Protein AF-A0A3M1ZTE5-F1 (afdb_monomer)

Sequence (292 aa):
MAASSLSSRRVGAGVAWLCVPIVVFGGGCAGSLDDSGGEGTSTTMATETSGTPGSTTSMETSATASGATTQTTTMGSSAGSTGSTGGSTAGTAGAVCGNGVIEPGEVCDEGDTDDLGCCNADCTERTPIVFITRHAGTGDIGGPEGADAICNQEAAEAGLPGTFRALLGADGVGPNDDASFFRSENGYCRADYVAFADSWVDLVLNGPSMPLVVKADGTAFLVGDTVFAWTGLDKDMQPTLNDCNAWTSADEALKGETGNPYQAGKSWLDILAATKCSNAGGHFYCFEQSVP

Foldseek 3Di:
DDDDDDDDDDDDDDDDDDDDDDDDDDDDDDDDDDDDDDDDDDDDDDDDDDDDDDDDDDDDDDDDDDDDDDDDDDDDDDDDDDDDDDDDDDDDPDDDALCQDDDVQAPGHNNAQPLQFQAHNVRHFGAWEKAWAPFFFFLQQVFQVSQQVSLQVQLVVLVHDAGKTFQAFFPFDGLVNDPLFAWFCRFYAYLLRGTWARTSVRCLPWNTPAFRQATSNRDGDDDPDPAKAFHCAALNRGHHPQSCNNSRHQDQPGWTQIADSHDGTSNRRHPPDTDRSVPRRHITMMIGNDGD

Secondary structure (DSSP, 8-state):
---PPPP------------PPP---------------------------------------------------------------------SPPP-TTSSS--TT-S---SS--SSSSB-TTSS-BPPEEEE-S--B-SBSSHHHHHHHHHHHHHHHHT--S-EEE---BTTB-TTT-TTS---SS-EEETTS-EEES-HHHHHHT--SS---B-TTSPBPPBTB--EEE--B-TTS-B-S-BHHHHB---TT-EE-EE-TT--GGGGT----PEETT-TTEEEEEEE----

Structure (mmCIF, N/CA/C/O backbone):
data_AF-A0A3M1ZTE5-F1
#
_entry.id   AF-A0A3M1ZTE5-F1
#
loop_
_atom_site.group_PDB
_atom_site.id
_atom_site.type_symbol
_atom_site.label_atom_id
_atom_site.label_alt_id
_atom_site.label_comp_id
_atom_site.label_asym_id
_atom_site.label_entity_id
_atom_site.label_seq_id
_atom_site.pdbx_PDB_ins_code
_atom_site.Cartn_x
_atom_site.Cartn_y
_atom_site.Cartn_z
_atom_site.occupancy
_atom_site.B_iso_or_equiv
_atom_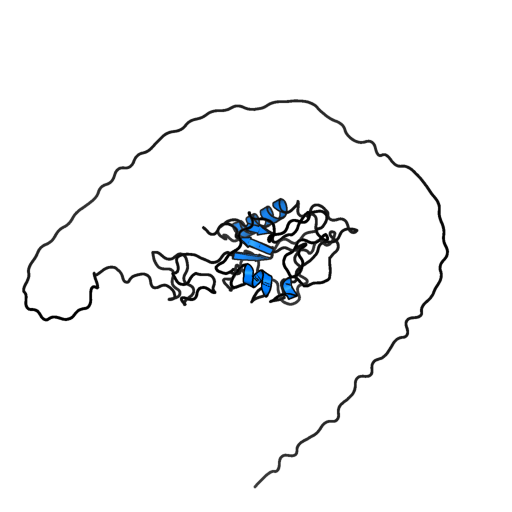site.auth_seq_id
_atom_site.auth_comp_id
_atom_site.auth_asym_id
_atom_site.auth_atom_id
_atom_site.pdbx_PDB_model_num
ATOM 1 N N . MET A 1 1 ? -3.223 -60.948 36.157 1.00 45.62 1 MET A N 1
ATOM 2 C CA . MET A 1 1 ? -2.964 -60.533 34.762 1.00 45.62 1 MET A CA 1
ATOM 3 C C . MET A 1 1 ? -2.269 -59.187 34.811 1.00 45.62 1 MET A C 1
ATOM 5 O O . MET A 1 1 ? -2.858 -58.251 35.326 1.00 45.62 1 MET A O 1
ATOM 9 N N . ALA A 1 2 ? -1.022 -59.110 34.356 1.00 37.84 2 ALA A N 1
ATOM 10 C CA . ALA A 1 2 ? -0.272 -57.866 34.211 1.00 37.84 2 ALA A CA 1
ATOM 11 C C . ALA A 1 2 ? 0.584 -58.021 32.951 1.00 37.84 2 ALA A C 1
ATOM 13 O O . ALA A 1 2 ? 1.297 -59.016 32.830 1.00 37.84 2 ALA A O 1
ATOM 14 N N . ALA A 1 3 ? 0.449 -57.103 31.996 1.00 45.09 3 ALA A N 1
ATOM 15 C CA . ALA A 1 3 ? 1.127 -57.172 30.706 1.00 45.09 3 ALA A CA 1
ATOM 16 C C . ALA A 1 3 ? 2.136 -56.026 30.599 1.00 45.09 3 ALA A C 1
ATOM 18 O O . ALA A 1 3 ? 1.763 -54.855 30.645 1.00 45.09 3 ALA A O 1
ATOM 19 N N . SER A 1 4 ? 3.417 -56.368 30.475 1.00 45.03 4 SER A N 1
ATOM 20 C CA . SER A 1 4 ? 4.492 -55.399 30.265 1.00 45.03 4 SER A CA 1
ATOM 21 C C . SER A 1 4 ? 4.496 -54.914 28.814 1.00 45.03 4 SER A C 1
ATOM 23 O O . SER A 1 4 ? 4.562 -55.725 27.892 1.00 45.03 4 SER A O 1
ATOM 25 N N . SER A 1 5 ? 4.467 -53.596 28.613 1.00 51.78 5 SER A N 1
ATOM 26 C CA . SER A 1 5 ? 4.641 -52.979 27.293 1.00 51.78 5 SER A CA 1
ATOM 27 C C . SER A 1 5 ? 6.130 -52.799 26.980 1.00 51.78 5 SER A C 1
ATOM 29 O O . SER A 1 5 ? 6.883 -52.281 27.805 1.00 51.78 5 SER A O 1
ATOM 31 N N . LEU A 1 6 ? 6.561 -53.240 25.796 1.00 51.12 6 LEU A N 1
ATOM 32 C CA . LEU A 1 6 ? 7.950 -53.173 25.334 1.00 51.12 6 LEU A CA 1
ATOM 33 C C . LEU A 1 6 ? 8.177 -5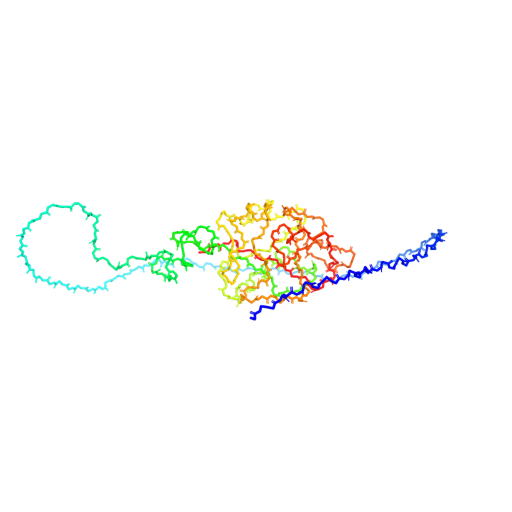1.945 24.443 1.00 51.12 6 LEU A C 1
ATOM 35 O O . LEU A 1 6 ? 7.513 -51.762 23.425 1.00 51.12 6 LEU A O 1
ATOM 39 N N . SER A 1 7 ? 9.165 -51.128 24.810 1.00 43.03 7 SER A N 1
ATOM 40 C CA . SER A 1 7 ? 9.621 -49.983 24.015 1.00 43.03 7 SER A CA 1
ATOM 41 C C . SER A 1 7 ? 10.380 -50.449 22.766 1.00 43.03 7 SER A C 1
ATOM 43 O O . SER A 1 7 ? 11.331 -51.225 22.870 1.00 43.03 7 SER A O 1
ATOM 45 N N . SER A 1 8 ? 9.995 -49.952 21.587 1.00 49.19 8 SER A N 1
ATOM 46 C CA . SER A 1 8 ? 10.688 -50.230 20.324 1.00 49.19 8 SER A CA 1
ATOM 47 C C . SER A 1 8 ? 11.500 -49.014 19.874 1.00 49.19 8 SER A C 1
ATOM 49 O O . SER A 1 8 ? 10.947 -48.021 19.405 1.00 49.19 8 SER A O 1
ATOM 51 N N . ARG A 1 9 ? 12.830 -49.092 19.998 1.00 43.56 9 ARG A N 1
ATOM 52 C CA . ARG A 1 9 ? 13.747 -48.150 19.338 1.00 43.56 9 ARG A CA 1
ATOM 53 C C . ARG A 1 9 ? 13.879 -48.536 17.863 1.00 43.56 9 ARG A C 1
ATOM 55 O O . ARG A 1 9 ? 14.209 -49.683 17.570 1.00 43.56 9 ARG A O 1
ATOM 62 N N . ARG A 1 10 ? 13.703 -47.582 16.944 1.00 50.06 10 ARG A N 1
ATOM 63 C CA . ARG A 1 10 ? 14.138 -47.723 15.543 1.00 50.06 10 ARG A CA 1
ATOM 64 C C . ARG A 1 10 ? 15.378 -46.873 15.283 1.00 50.06 10 ARG A C 1
ATOM 66 O O . ARG A 1 10 ? 15.524 -45.784 15.828 1.00 50.06 10 ARG A O 1
ATOM 73 N N . VAL A 1 11 ? 16.283 -47.435 14.489 1.00 50.31 11 VAL A N 1
ATOM 74 C CA . VAL A 1 11 ? 17.592 -46.870 14.139 1.00 50.31 11 VAL A CA 1
ATOM 75 C C . VAL A 1 11 ? 17.422 -45.842 13.018 1.00 50.31 11 VAL A C 1
ATOM 77 O O . VAL A 1 11 ? 16.597 -46.037 12.127 1.00 50.31 11 VAL A O 1
ATOM 80 N N . GLY A 1 12 ? 18.184 -44.748 13.074 1.00 38.38 12 GLY A N 1
ATOM 81 C CA . GLY A 1 12 ? 18.129 -43.684 12.073 1.00 38.38 12 GLY A CA 1
ATOM 82 C C . GLY A 1 12 ? 18.721 -44.098 10.724 1.00 38.38 12 GLY A C 1
ATOM 83 O O . GLY A 1 12 ? 19.730 -44.800 10.670 1.00 38.38 12 GLY A O 1
ATOM 84 N N . ALA A 1 13 ? 18.113 -43.614 9.642 1.00 48.97 13 ALA A N 1
ATOM 85 C CA . ALA A 1 13 ? 18.664 -43.674 8.293 1.00 48.97 13 ALA A CA 1
ATOM 86 C C . ALA A 1 13 ? 19.190 -42.281 7.916 1.00 48.97 13 ALA A C 1
ATOM 88 O O . ALA A 1 13 ? 18.414 -41.335 7.802 1.00 48.97 13 ALA A O 1
ATOM 89 N N . GLY A 1 14 ? 20.508 -42.149 7.757 1.00 38.72 14 GLY A N 1
ATOM 90 C CA . GLY A 1 14 ? 21.121 -40.921 7.251 1.00 38.72 14 GLY A CA 1
ATOM 91 C C . GLY A 1 14 ? 20.954 -40.823 5.736 1.00 38.72 14 GLY A C 1
ATOM 92 O O . GLY A 1 14 ? 21.295 -41.763 5.019 1.00 38.72 14 GLY A O 1
ATOM 93 N N . VAL A 1 15 ? 20.450 -39.689 5.246 1.00 49.97 15 VAL A N 1
ATOM 94 C CA . VAL A 1 15 ? 20.381 -39.397 3.808 1.00 49.97 15 VAL A CA 1
ATOM 95 C C . VAL A 1 15 ? 21.722 -38.807 3.374 1.00 49.97 15 VAL A C 1
ATOM 97 O O . VAL A 1 15 ? 22.118 -37.738 3.835 1.00 49.97 15 VAL A O 1
ATOM 100 N N . ALA A 1 16 ? 22.440 -39.527 2.514 1.00 44.84 16 ALA A N 1
ATOM 101 C CA . ALA A 1 16 ? 23.746 -39.106 2.021 1.00 44.84 16 ALA A CA 1
ATOM 102 C C . ALA A 1 16 ? 23.618 -37.974 0.989 1.00 44.84 16 ALA A C 1
ATOM 104 O O . ALA A 1 16 ? 22.864 -38.084 0.023 1.00 44.84 16 ALA A O 1
ATOM 105 N N . TRP A 1 17 ? 24.402 -36.909 1.170 1.00 41.00 17 TRP A N 1
ATOM 106 C CA . TRP A 1 17 ? 24.578 -35.861 0.167 1.00 41.00 17 TRP A CA 1
ATOM 107 C C . TRP A 1 17 ? 25.391 -36.386 -1.023 1.00 41.00 17 TRP A C 1
ATOM 109 O O . TRP A 1 17 ? 26.539 -36.804 -0.868 1.00 41.00 17 TRP A O 1
ATOM 119 N N . LEU A 1 18 ? 24.810 -36.318 -2.221 1.00 42.75 18 LEU A N 1
ATOM 120 C CA . LEU A 1 18 ? 25.508 -36.541 -3.486 1.00 42.75 18 LEU A CA 1
ATOM 121 C C . LEU A 1 18 ? 26.061 -35.206 -4.001 1.00 42.75 18 LEU A C 1
ATOM 123 O O . LEU A 1 18 ? 25.367 -34.453 -4.680 1.00 42.75 18 LEU A O 1
ATOM 127 N N . CYS A 1 19 ? 27.326 -34.918 -3.690 1.00 39.75 19 CYS A N 1
ATOM 128 C CA . CYS A 1 19 ? 28.052 -33.821 -4.326 1.00 39.75 19 CYS A CA 1
ATOM 129 C C . CYS A 1 19 ? 28.334 -34.167 -5.795 1.00 39.75 19 CYS A C 1
ATOM 131 O O . CYS A 1 19 ? 29.179 -35.015 -6.085 1.00 39.75 19 CYS A O 1
ATOM 133 N N . VAL A 1 20 ? 27.657 -33.486 -6.720 1.00 51.50 20 VAL A N 1
ATOM 134 C CA . VAL A 1 20 ? 27.986 -33.521 -8.152 1.00 51.50 20 VAL A CA 1
ATOM 135 C C . VAL A 1 20 ? 29.101 -32.500 -8.420 1.00 51.50 20 VAL A C 1
ATOM 137 O O . VAL A 1 20 ? 28.906 -31.319 -8.132 1.00 51.50 20 VAL A O 1
ATOM 140 N N . PRO A 1 21 ? 30.267 -32.898 -8.962 1.00 55.38 21 PRO A N 1
ATOM 141 C CA . PRO A 1 21 ? 31.315 -31.948 -9.315 1.00 55.38 21 PRO A CA 1
ATOM 142 C C . PRO A 1 21 ? 30.938 -31.183 -10.591 1.00 55.38 21 PRO A C 1
ATOM 144 O O . PRO A 1 21 ? 30.823 -31.768 -11.668 1.00 55.38 21 PRO A O 1
ATOM 147 N N . ILE A 1 22 ? 30.781 -29.863 -10.479 1.00 50.88 22 ILE A N 1
ATOM 148 C CA . ILE A 1 22 ? 30.638 -28.973 -11.637 1.00 50.88 22 ILE A CA 1
ATOM 149 C C . ILE A 1 22 ? 32.000 -28.850 -12.328 1.00 50.88 22 ILE A C 1
ATOM 151 O O . ILE A 1 22 ? 32.997 -28.474 -11.709 1.00 50.88 22 ILE A O 1
ATOM 155 N N . VAL A 1 23 ? 32.043 -29.168 -13.622 1.00 54.25 23 VAL A N 1
ATOM 156 C CA . VAL A 1 23 ? 33.252 -29.050 -14.446 1.00 54.25 23 VAL A CA 1
ATOM 157 C C . VAL A 1 23 ? 33.448 -27.591 -14.850 1.00 54.25 23 VAL A C 1
ATOM 159 O O . VAL A 1 23 ? 32.655 -27.036 -15.606 1.00 54.25 23 VAL A O 1
ATOM 162 N N . VAL A 1 24 ? 34.529 -26.976 -14.369 1.00 44.78 24 VAL A N 1
ATOM 163 C CA . VAL A 1 24 ? 34.939 -25.627 -14.774 1.00 44.78 24 VAL A CA 1
ATOM 164 C C . VAL A 1 24 ? 35.689 -25.704 -16.104 1.00 44.78 24 VAL A C 1
ATOM 166 O O . VAL A 1 24 ? 36.820 -26.185 -16.150 1.00 44.78 24 VAL A O 1
ATOM 169 N N . PHE A 1 25 ? 35.089 -25.182 -17.175 1.00 48.94 25 PHE A N 1
ATOM 170 C CA . PHE A 1 25 ? 35.811 -24.856 -18.405 1.00 48.94 25 PHE A CA 1
ATOM 171 C C . PHE A 1 25 ? 36.174 -23.371 -18.413 1.00 48.94 25 PHE A C 1
ATOM 173 O O . PHE A 1 25 ? 35.323 -22.508 -18.613 1.00 48.94 25 PHE A O 1
ATOM 180 N N . GLY A 1 26 ? 37.457 -23.079 -18.201 1.00 40.97 26 GLY A N 1
ATOM 181 C CA . GLY A 1 26 ? 38.027 -21.767 -18.490 1.00 40.97 26 GLY A CA 1
ATOM 182 C C . GLY A 1 26 ? 38.373 -21.654 -19.975 1.00 40.97 26 GLY A C 1
ATOM 183 O O . GLY A 1 26 ? 39.011 -22.546 -20.532 1.00 40.97 26 GLY A O 1
ATOM 184 N N . GLY A 1 27 ? 37.981 -20.550 -20.605 1.00 44.19 27 GLY A N 1
ATOM 185 C CA . GLY A 1 27 ? 38.284 -20.265 -22.005 1.00 44.19 27 GLY A CA 1
ATOM 186 C C . GLY A 1 27 ? 37.962 -18.816 -22.333 1.00 44.19 27 GLY A C 1
ATOM 187 O O . GLY A 1 27 ? 36.833 -18.500 -22.685 1.00 44.19 27 GLY A O 1
ATOM 188 N N . GLY A 1 28 ? 38.947 -17.932 -22.179 1.00 39.75 28 GLY A N 1
ATOM 189 C CA . GLY A 1 28 ? 38.832 -16.535 -22.589 1.00 39.75 28 GLY A CA 1
ATOM 190 C C . GLY A 1 28 ? 39.566 -16.277 -23.900 1.00 39.75 28 GLY A C 1
ATOM 191 O O . GLY A 1 28 ? 40.669 -16.784 -24.105 1.00 39.75 28 GLY A O 1
ATOM 192 N N . CYS A 1 29 ? 38.999 -15.423 -24.745 1.00 38.31 29 CYS A N 1
ATOM 193 C CA . CYS A 1 29 ? 39.745 -14.630 -25.717 1.00 38.31 29 CYS A CA 1
ATOM 194 C C . CYS A 1 29 ? 38.986 -13.326 -26.008 1.00 38.31 29 CYS A C 1
ATOM 196 O O . CYS A 1 29 ? 37.759 -13.280 -25.958 1.00 38.31 29 CYS A O 1
ATOM 198 N N . ALA A 1 30 ? 39.737 -12.252 -26.248 1.00 45.94 30 ALA A N 1
ATOM 199 C CA . ALA A 1 30 ? 39.189 -10.941 -26.572 1.00 45.94 30 ALA A CA 1
ATOM 200 C C . ALA A 1 30 ? 38.852 -10.831 -28.068 1.00 45.94 30 ALA A C 1
ATOM 202 O O . ALA A 1 30 ? 39.499 -11.466 -28.902 1.00 45.94 30 ALA A O 1
ATOM 203 N N . GLY A 1 31 ? 37.897 -9.964 -28.402 1.00 38.41 31 GLY A N 1
ATOM 204 C CA . GLY A 1 31 ? 37.544 -9.615 -29.777 1.00 38.41 31 GLY A CA 1
ATOM 205 C C . GLY A 1 31 ? 36.789 -8.291 -29.808 1.00 38.41 31 GLY A C 1
ATOM 206 O O . GLY A 1 31 ? 35.620 -8.241 -29.448 1.00 38.41 31 GLY A O 1
ATOM 207 N N . SER A 1 32 ? 37.482 -7.223 -30.196 1.00 46.38 32 SER A N 1
ATOM 208 C CA . SER A 1 32 ? 36.886 -5.913 -30.484 1.00 46.38 32 SER A CA 1
ATOM 209 C C . SER A 1 32 ? 36.378 -5.888 -31.927 1.00 46.38 32 SER A C 1
ATOM 211 O O . SER A 1 32 ? 36.962 -6.590 -32.755 1.00 46.38 32 SER A O 1
ATOM 213 N N . LEU A 1 33 ? 35.379 -5.051 -32.229 1.00 46.38 33 LEU A N 1
ATOM 214 C CA . LEU A 1 33 ? 35.353 -4.058 -33.325 1.00 46.38 33 LEU A CA 1
ATOM 215 C C . LEU A 1 33 ? 33.918 -3.579 -33.635 1.00 46.38 33 LEU A C 1
ATOM 217 O O . LEU A 1 33 ? 32.935 -4.270 -33.391 1.00 46.38 33 LEU A O 1
ATOM 221 N N . ASP A 1 34 ? 33.890 -2.352 -34.136 1.00 42.38 34 ASP A N 1
ATOM 222 C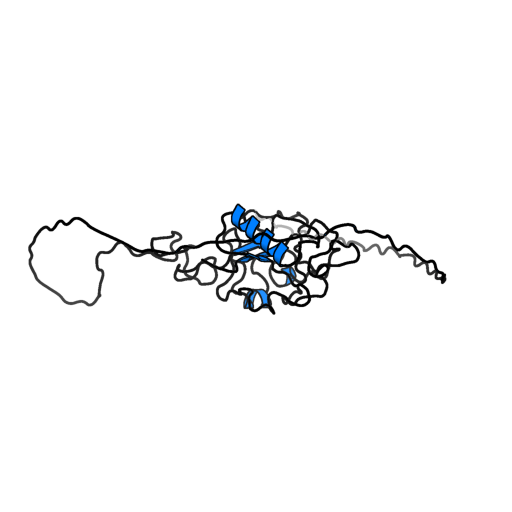 CA . ASP A 1 34 ? 32.815 -1.447 -34.549 1.00 42.38 34 ASP A CA 1
ATOM 223 C C . ASP A 1 34 ? 31.690 -2.058 -35.424 1.00 42.38 34 ASP A C 1
ATOM 225 O O . ASP A 1 34 ? 31.943 -2.977 -36.199 1.00 42.38 34 ASP A O 1
ATOM 229 N N . ASP A 1 35 ? 30.474 -1.481 -35.400 1.00 39.69 35 ASP A N 1
ATOM 230 C CA . ASP A 1 35 ? 30.064 -0.520 -36.451 1.00 39.69 35 ASP A CA 1
ATOM 231 C C . ASP A 1 35 ? 28.723 0.216 -36.178 1.00 39.69 35 ASP A C 1
ATOM 233 O O . ASP A 1 35 ? 27.715 -0.354 -35.771 1.00 39.69 35 ASP A O 1
ATOM 237 N N . SER A 1 36 ? 28.794 1.522 -36.425 1.00 42.94 36 SER A N 1
ATOM 238 C CA . SER A 1 36 ? 27.815 2.566 -36.771 1.00 42.94 36 SER A CA 1
ATOM 239 C C . SER A 1 36 ? 26.308 2.291 -36.978 1.00 42.94 36 SER A C 1
ATOM 241 O O . SER A 1 36 ? 25.895 1.421 -37.733 1.00 42.94 36 SER A O 1
ATOM 243 N N . GLY A 1 37 ? 25.513 3.294 -36.564 1.00 36.69 37 GLY A N 1
ATOM 244 C CA . GLY A 1 37 ? 24.686 4.071 -37.510 1.00 36.69 37 GLY A CA 1
ATOM 245 C C . GLY A 1 37 ? 23.222 3.656 -37.723 1.00 36.69 37 GLY A C 1
ATOM 246 O O . GLY A 1 37 ? 22.932 2.671 -38.394 1.00 36.69 37 GLY A O 1
ATOM 247 N N . GLY A 1 38 ? 22.278 4.493 -37.269 1.00 40.41 38 GLY A N 1
ATOM 248 C CA . GLY A 1 38 ? 20.845 4.258 -37.496 1.00 40.41 38 GLY A CA 1
ATOM 249 C C . GLY A 1 38 ? 19.901 5.347 -36.975 1.00 40.41 38 GLY A C 1
ATOM 250 O O . GLY A 1 38 ? 18.976 5.035 -36.231 1.00 40.41 38 GLY A O 1
ATOM 251 N N . GLU A 1 39 ? 20.102 6.617 -37.344 1.00 41.06 39 GLU A N 1
ATOM 252 C CA . GLU A 1 39 ? 19.123 7.675 -37.039 1.00 41.06 39 GLU A CA 1
ATOM 253 C C . GLU A 1 39 ? 17.836 7.498 -37.866 1.00 41.06 39 GLU A C 1
ATOM 255 O O . GLU A 1 39 ? 17.798 7.763 -39.069 1.00 41.06 39 GLU A O 1
ATOM 260 N N . GLY A 1 40 ? 16.761 7.052 -37.212 1.00 40.69 40 GLY A N 1
ATOM 261 C CA . GLY A 1 40 ? 15.426 6.951 -37.800 1.00 40.69 40 GLY A CA 1
ATOM 262 C C . GLY A 1 40 ? 14.649 8.262 -37.677 1.00 40.69 40 GLY A C 1
ATOM 263 O O . GLY A 1 40 ? 14.123 8.580 -36.614 1.00 40.69 40 GLY A O 1
ATOM 264 N N . THR A 1 41 ? 14.538 9.021 -38.768 1.00 40.53 41 THR A N 1
ATOM 265 C CA . THR A 1 41 ? 13.746 10.261 -38.806 1.00 40.53 41 THR A CA 1
ATOM 266 C C . THR A 1 41 ? 12.247 9.985 -38.644 1.00 40.53 41 THR A C 1
ATOM 268 O O . THR A 1 41 ? 11.644 9.329 -39.490 1.00 40.53 41 THR A O 1
ATOM 271 N N . SER A 1 42 ? 11.614 10.570 -37.624 1.00 42.22 42 SER A N 1
ATOM 272 C CA . SER A 1 42 ? 10.156 10.711 -37.566 1.00 42.22 42 SER A CA 1
ATOM 273 C C . SER A 1 42 ? 9.739 11.888 -36.687 1.00 42.22 42 SER A C 1
ATOM 275 O O . SER A 1 42 ? 10.006 11.892 -35.490 1.00 42.22 42 SER A O 1
ATOM 277 N N . THR A 1 43 ? 9.060 12.877 -37.271 1.00 38.16 43 THR A N 1
ATOM 278 C CA . THR A 1 43 ? 7.720 13.316 -36.826 1.00 38.16 43 THR A CA 1
ATOM 279 C C . THR A 1 43 ? 7.170 14.412 -37.741 1.00 38.16 43 THR A C 1
ATOM 281 O O . THR A 1 43 ? 7.896 15.208 -38.333 1.00 38.16 43 THR A O 1
ATOM 284 N N . THR A 1 44 ? 5.848 14.426 -37.867 1.00 41.56 44 THR A N 1
ATOM 285 C CA . THR A 1 44 ? 5.053 15.398 -38.627 1.00 41.56 44 THR A CA 1
ATOM 286 C C . THR A 1 44 ? 4.083 16.119 -37.696 1.00 41.56 44 THR A C 1
ATOM 288 O O . THR A 1 44 ? 3.631 15.504 -36.736 1.00 41.56 44 THR A O 1
ATOM 291 N N . MET A 1 45 ? 3.622 17.307 -38.116 1.00 46.62 45 MET A N 1
ATOM 292 C CA . MET A 1 45 ? 2.443 18.027 -37.587 1.00 46.62 45 MET A CA 1
ATOM 293 C C . MET A 1 45 ? 2.627 18.708 -36.216 1.00 46.62 45 MET A C 1
ATOM 295 O O . MET A 1 45 ? 3.481 18.314 -35.436 1.00 46.62 45 MET A O 1
ATOM 299 N N . ALA A 1 46 ? 1.844 19.726 -35.843 1.00 42.16 46 ALA A N 1
ATOM 300 C CA . ALA A 1 46 ? 1.162 20.790 -36.603 1.00 42.16 46 ALA A CA 1
ATOM 301 C C . ALA A 1 46 ? 0.749 21.894 -35.602 1.00 42.16 46 ALA A C 1
ATOM 303 O O . ALA A 1 46 ? 0.650 21.638 -34.405 1.00 42.16 46 ALA A O 1
ATOM 304 N N . THR A 1 47 ? 0.510 23.114 -36.085 1.00 34.53 47 THR A N 1
ATOM 305 C CA . THR A 1 47 ? 0.125 24.276 -35.260 1.00 34.53 47 THR A CA 1
ATOM 306 C C . THR A 1 47 ? -1.401 24.379 -35.077 1.00 34.53 47 THR A C 1
ATOM 308 O O . THR A 1 47 ? -2.151 23.828 -35.878 1.00 34.53 47 THR A O 1
ATOM 311 N N . GLU A 1 48 ? -1.809 25.211 -34.107 1.00 37.72 48 GLU A N 1
ATOM 312 C CA . GLU A 1 48 ? -3.135 25.831 -33.874 1.00 37.72 48 GLU A CA 1
ATOM 313 C C . GLU A 1 48 ? -4.101 25.126 -32.891 1.00 37.72 48 GLU A C 1
ATOM 315 O O . GLU A 1 48 ? -4.164 23.903 -32.869 1.00 37.72 48 GLU A O 1
ATOM 320 N N . THR A 1 49 ? -4.997 25.791 -32.131 1.00 35.19 49 THR A N 1
ATOM 321 C CA . THR A 1 49 ? -5.013 27.090 -31.389 1.00 35.19 49 THR A CA 1
ATOM 322 C C . THR A 1 49 ? -6.376 27.206 -30.660 1.00 35.19 49 THR A C 1
ATOM 324 O O . THR A 1 49 ? -7.412 26.987 -31.279 1.00 35.19 49 THR A O 1
ATOM 327 N N . SER A 1 50 ? -6.391 27.682 -29.401 1.00 38.25 50 SER A N 1
ATOM 328 C CA . SER A 1 50 ? -7.525 28.315 -28.661 1.00 38.25 50 SER A CA 1
ATOM 329 C C . SER A 1 50 ? -8.818 27.533 -28.330 1.00 38.25 50 SER A C 1
ATOM 331 O O . SER A 1 50 ? -9.289 26.708 -29.103 1.00 38.25 50 SER A O 1
ATOM 333 N N . GLY A 1 51 ? -9.465 27.885 -27.200 1.00 34.38 51 GLY A N 1
ATOM 334 C CA . GLY A 1 51 ? -10.809 27.377 -26.873 1.00 34.38 51 GLY A CA 1
ATOM 335 C C . GLY A 1 51 ? -11.346 27.571 -25.441 1.00 34.38 51 GLY A C 1
ATOM 336 O O . GLY A 1 51 ? -11.839 26.609 -24.866 1.00 34.38 51 GLY A O 1
ATOM 337 N N . THR A 1 52 ? -11.304 28.773 -24.848 1.00 40.62 52 THR A N 1
ATOM 338 C CA . THR A 1 52 ? -12.066 29.113 -23.610 1.00 40.62 52 THR A CA 1
ATOM 339 C C . THR A 1 52 ? -12.961 30.325 -23.901 1.00 40.62 52 THR A C 1
ATOM 341 O O . THR A 1 52 ? -12.479 31.262 -24.543 1.00 40.62 52 THR A O 1
ATOM 344 N N . PRO A 1 53 ? -14.265 30.305 -23.553 1.00 48.34 53 PRO A N 1
ATOM 345 C CA . PRO A 1 53 ? -14.793 30.824 -22.266 1.00 48.34 53 PRO A CA 1
ATOM 346 C C . PRO A 1 53 ? -15.937 29.924 -21.704 1.00 48.34 53 PRO A C 1
ATOM 348 O O . PRO A 1 53 ? -16.303 28.955 -22.355 1.00 48.34 53 PRO A O 1
ATOM 351 N N . GLY A 1 54 ? -16.590 30.129 -20.548 1.00 33.50 54 GLY A N 1
ATOM 352 C CA . GLY A 1 54 ? -16.588 31.161 -19.491 1.00 33.50 54 GLY A CA 1
ATOM 353 C C . GLY A 1 54 ? -17.929 31.116 -18.701 1.00 33.50 54 GLY A C 1
ATOM 354 O O . GLY A 1 54 ? -18.793 30.324 -19.062 1.00 33.50 54 GLY A O 1
ATOM 355 N N . SER A 1 55 ? -18.117 31.994 -17.694 1.00 40.44 55 SER A N 1
ATOM 356 C CA . SER A 1 55 ? -19.316 32.160 -16.810 1.00 40.44 55 SER A CA 1
ATOM 357 C C . SER A 1 55 ? -19.479 31.135 -15.658 1.00 40.44 55 SER A C 1
ATOM 359 O O . SER A 1 55 ? -19.462 29.940 -15.905 1.00 40.44 55 SER A O 1
ATOM 361 N N . THR A 1 56 ? -19.472 31.496 -14.355 1.00 38.97 56 THR A N 1
ATOM 362 C CA . THR A 1 56 ? -20.412 32.320 -13.520 1.00 38.97 56 THR A CA 1
ATOM 363 C C . THR A 1 56 ? -21.810 31.684 -13.394 1.00 38.97 56 THR A C 1
ATOM 365 O O . THR A 1 56 ? -22.351 31.298 -14.420 1.00 38.97 56 THR A O 1
ATOM 368 N N . THR A 1 57 ? -22.472 31.545 -12.230 1.00 40.75 57 THR A N 1
ATOM 369 C CA . THR A 1 57 ? -22.694 32.499 -11.104 1.00 40.75 57 THR A CA 1
ATOM 370 C C . THR A 1 57 ? -22.979 31.822 -9.736 1.00 40.75 57 THR A C 1
ATOM 372 O O . THR A 1 57 ? -23.205 30.620 -9.670 1.00 40.75 57 THR A O 1
ATOM 375 N N . SER A 1 58 ? -23.008 32.621 -8.658 1.00 45.03 58 SER A N 1
ATOM 376 C CA . SER A 1 58 ? -23.223 32.253 -7.235 1.00 45.03 58 SER A CA 1
ATOM 377 C C . SER A 1 58 ? -24.694 32.368 -6.740 1.00 45.03 58 SER A C 1
ATOM 379 O O . SER A 1 58 ? -25.555 32.751 -7.526 1.00 45.03 58 SER A O 1
ATOM 381 N N . MET A 1 59 ? -24.913 32.188 -5.413 1.00 45.53 59 MET A N 1
ATOM 382 C CA . MET A 1 59 ? -26.130 32.482 -4.589 1.00 45.53 59 MET A CA 1
ATOM 383 C C . MET A 1 59 ? -27.230 31.389 -4.553 1.00 45.53 59 MET A C 1
ATOM 385 O O . MET A 1 59 ? -27.421 30.698 -5.543 1.00 45.53 59 MET A O 1
ATOM 389 N N . GLU A 1 60 ? -28.032 31.187 -3.490 1.00 42.50 60 GLU A N 1
ATOM 390 C CA . GLU A 1 60 ? -27.922 31.517 -2.048 1.00 42.50 60 GLU A CA 1
ATOM 391 C C . GLU A 1 60 ? -28.883 30.637 -1.195 1.00 42.50 60 GLU A C 1
ATOM 393 O O . GLU A 1 60 ? -29.897 30.141 -1.676 1.00 42.50 60 GLU A O 1
ATOM 398 N N . THR A 1 61 ? -28.539 30.502 0.088 1.00 38.25 61 THR A N 1
ATOM 399 C CA . THR A 1 61 ? -29.354 30.404 1.323 1.00 38.25 61 THR A CA 1
A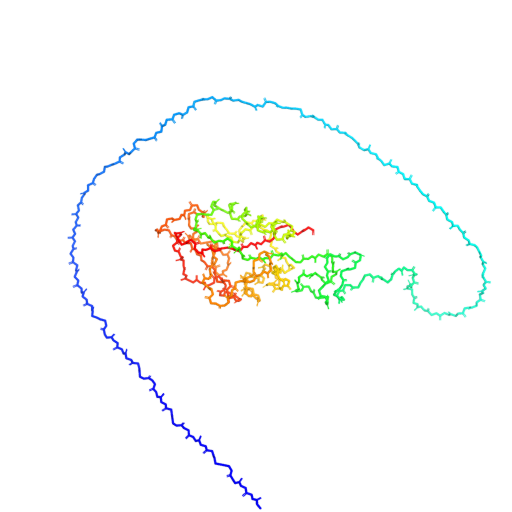TOM 400 C C . THR A 1 61 ? -30.900 30.321 1.256 1.00 38.25 61 THR A C 1
ATOM 402 O O . THR A 1 61 ? -31.539 31.228 0.725 1.00 38.25 61 THR A O 1
ATOM 405 N N . SER A 1 62 ? -31.524 29.378 2.000 1.00 42.66 62 SER A N 1
ATOM 406 C CA . SER A 1 62 ? -32.476 29.667 3.120 1.00 42.66 62 SER A CA 1
ATOM 407 C C . SER A 1 62 ? -33.232 28.441 3.679 1.00 42.66 62 SER A C 1
ATOM 409 O O . SER A 1 62 ? -33.608 27.531 2.949 1.00 42.66 62 SER A O 1
ATOM 411 N N . ALA A 1 63 ? -33.514 28.461 4.989 1.00 41.50 63 ALA A N 1
ATOM 412 C CA . ALA A 1 63 ? -34.307 27.464 5.726 1.00 41.50 63 ALA A CA 1
ATOM 413 C C . ALA A 1 63 ? -35.770 27.909 5.953 1.00 41.50 63 ALA A C 1
ATOM 415 O O . ALA A 1 63 ? -36.065 29.093 5.829 1.00 41.50 63 ALA A O 1
ATOM 416 N N . THR A 1 64 ? -36.663 27.004 6.392 1.00 34.72 64 THR A N 1
ATOM 417 C CA . THR A 1 64 ? -37.814 27.281 7.299 1.00 34.72 64 THR A CA 1
ATOM 418 C C . THR A 1 64 ? -38.293 25.967 7.957 1.00 34.72 64 THR A C 1
ATOM 420 O O . THR A 1 64 ? -38.076 24.891 7.407 1.00 34.72 64 THR A O 1
ATOM 423 N N . ALA A 1 65 ? -38.901 26.047 9.148 1.00 40.97 65 ALA A N 1
ATOM 424 C CA . ALA A 1 65 ? -39.227 24.923 10.041 1.00 40.97 65 ALA A CA 1
ATOM 425 C C . ALA A 1 65 ? -40.744 24.782 10.355 1.00 40.97 65 ALA A C 1
ATOM 427 O O . ALA A 1 65 ? -41.569 25.461 9.746 1.00 40.97 65 ALA A O 1
ATOM 428 N N . SER A 1 66 ? -41.062 23.988 11.399 1.00 39.78 66 SER A N 1
ATOM 429 C CA . SER A 1 66 ? -42.368 23.778 12.080 1.00 39.78 66 SER A CA 1
ATOM 430 C C . SER A 1 66 ? -43.197 22.577 11.581 1.00 39.78 66 SER A C 1
ATOM 432 O O . SER A 1 66 ? -43.324 22.378 10.380 1.00 39.78 66 SER A O 1
ATOM 434 N N . GLY A 1 67 ? -43.822 21.742 12.426 1.00 33.06 67 GLY A N 1
ATOM 435 C CA . GLY A 1 67 ? -43.854 21.673 13.902 1.00 33.06 67 GLY A CA 1
ATOM 436 C C . GLY A 1 67 ? -45.148 20.998 14.409 1.00 33.06 67 GLY A C 1
ATOM 437 O O . GLY A 1 67 ? -46.135 21.002 13.681 1.00 33.06 67 GLY A O 1
ATOM 438 N N . ALA A 1 68 ? -45.182 20.441 15.634 1.00 36.34 68 ALA A N 1
ATOM 439 C CA . ALA A 1 68 ? -46.428 20.143 16.375 1.00 36.34 68 ALA A CA 1
ATOM 440 C C . ALA A 1 68 ? -46.186 19.768 17.857 1.00 36.34 68 ALA A C 1
ATOM 442 O O . ALA A 1 68 ? -45.259 19.036 18.189 1.00 36.34 68 ALA A O 1
ATOM 443 N N . THR A 1 69 ? -47.073 20.243 18.735 1.00 34.50 69 THR A N 1
ATOM 444 C CA . THR A 1 69 ? -47.051 20.099 20.206 1.00 34.50 69 THR A CA 1
ATOM 445 C C . THR A 1 69 ? -48.048 19.036 20.679 1.00 34.50 69 THR A C 1
ATOM 447 O O . THR A 1 69 ? -49.111 18.914 20.078 1.00 34.50 69 THR A O 1
ATOM 450 N N . THR A 1 70 ? -47.826 18.388 21.834 1.00 31.55 70 THR A N 1
ATOM 451 C CA . THR A 1 70 ? -48.912 18.030 22.783 1.00 31.55 70 THR A CA 1
ATOM 452 C C . THR A 1 70 ? -48.383 17.963 24.224 1.00 31.55 70 THR A C 1
ATOM 454 O O . THR A 1 70 ? -47.354 17.350 24.485 1.00 31.55 70 THR A O 1
ATOM 457 N N . GLN A 1 71 ? -49.094 18.602 25.161 1.00 38.62 71 GLN A N 1
ATOM 458 C CA . GLN A 1 71 ? -48.872 18.533 26.616 1.00 38.62 71 GLN A CA 1
ATOM 459 C C . GLN A 1 71 ? -49.912 17.605 27.266 1.00 38.62 71 GLN A C 1
ATOM 461 O O . GLN A 1 71 ? -51.029 17.518 26.760 1.00 38.62 71 GLN A O 1
ATOM 466 N N . THR A 1 72 ? -49.627 17.012 28.433 1.00 32.91 72 THR A N 1
ATOM 467 C CA . THR A 1 72 ? -50.657 16.532 29.386 1.00 32.91 72 THR A CA 1
ATOM 468 C C . THR A 1 72 ? -50.130 16.553 30.833 1.00 32.91 72 THR A C 1
ATOM 470 O O . THR A 1 72 ? -48.928 16.455 31.067 1.00 32.91 72 THR A O 1
ATOM 473 N N . THR A 1 73 ? -51.048 16.736 31.788 1.00 34.59 73 THR A N 1
ATOM 474 C CA . THR A 1 73 ? -50.873 17.091 33.213 1.00 34.59 73 THR A CA 1
ATOM 475 C C . THR A 1 73 ? -51.427 16.000 34.157 1.00 34.59 73 THR A C 1
ATOM 477 O O . THR A 1 73 ? -52.208 15.170 33.703 1.00 34.59 73 THR A O 1
ATOM 480 N N . THR A 1 74 ? -51.199 15.930 35.482 1.00 34.28 74 THR A N 1
ATOM 481 C CA . THR A 1 74 ? -50.188 16.432 36.459 1.00 34.28 74 THR A CA 1
ATOM 482 C C . THR A 1 74 ? -50.512 15.750 37.821 1.00 34.28 74 THR A C 1
ATOM 484 O O . THR A 1 74 ? -51.604 15.207 37.964 1.00 34.28 74 THR A O 1
ATOM 487 N N . MET A 1 75 ? -49.634 15.863 38.838 1.00 40.34 75 MET A N 1
ATOM 488 C CA . MET A 1 75 ? -49.774 15.422 40.256 1.00 40.34 75 MET A CA 1
ATOM 489 C C . MET A 1 75 ? -49.313 13.972 40.544 1.00 40.34 75 MET A C 1
ATOM 491 O O . MET A 1 75 ? -49.628 13.069 39.785 1.00 40.34 75 MET A O 1
ATOM 495 N N . GLY A 1 76 ? -48.594 13.647 41.631 1.00 37.44 76 GLY A N 1
ATOM 496 C CA . GLY A 1 76 ? -47.941 14.483 42.656 1.00 37.44 76 GLY A CA 1
ATOM 497 C C . GLY A 1 76 ? -48.120 13.957 44.093 1.00 37.44 76 GLY A C 1
ATOM 498 O O . GLY A 1 76 ? -49.241 13.968 44.592 1.00 37.44 76 GLY A O 1
ATOM 499 N N . SER A 1 77 ? -47.036 13.548 44.773 1.00 37.78 77 SER A N 1
ATOM 500 C CA . SER A 1 77 ? -46.894 13.473 46.251 1.00 37.78 77 SER A CA 1
ATOM 501 C C . SER A 1 77 ? -45.469 13.073 46.671 1.00 37.78 77 SER A C 1
ATOM 503 O O . SER A 1 77 ? -44.749 12.446 45.899 1.00 37.78 77 SER A O 1
ATOM 505 N N . SER A 1 78 ? -45.068 13.442 47.892 1.00 43.25 78 SER A N 1
ATOM 506 C CA . SER A 1 78 ? -43.669 13.461 48.361 1.00 43.25 78 SER A CA 1
ATOM 507 C C . SER A 1 78 ? -43.430 12.576 49.593 1.00 43.25 78 SER A C 1
ATOM 509 O O . SER A 1 78 ? -44.274 12.581 50.482 1.00 43.25 78 SER A O 1
ATOM 511 N N . ALA A 1 79 ? -42.247 11.954 49.721 1.00 40.19 79 ALA A N 1
ATOM 512 C CA . ALA A 1 79 ? -41.499 11.789 50.989 1.00 40.19 79 ALA A CA 1
ATOM 513 C C . ALA A 1 79 ? -40.128 11.123 50.737 1.00 40.19 79 ALA A C 1
ATOM 515 O O . ALA A 1 79 ? -40.050 10.118 50.040 1.00 40.19 79 ALA A O 1
ATOM 516 N N . GLY A 1 80 ? -39.049 11.698 51.274 1.00 37.25 80 GLY A N 1
ATOM 517 C CA . GLY A 1 80 ? -37.675 11.380 50.870 1.00 37.25 80 GLY A CA 1
ATOM 518 C C . GLY A 1 80 ? -36.961 10.208 51.555 1.00 37.25 80 GLY A C 1
ATOM 519 O O . GLY A 1 80 ? -37.405 9.668 52.563 1.00 37.25 80 GLY A O 1
ATOM 520 N N . SER A 1 81 ? -35.760 9.925 51.045 1.00 47.88 81 SER A N 1
ATOM 521 C CA . SER A 1 81 ? -34.538 9.811 51.854 1.00 47.88 81 SER A CA 1
ATOM 522 C C . SER A 1 81 ? -33.294 10.002 50.969 1.00 47.88 81 SER A C 1
ATOM 524 O O . SER A 1 81 ? -33.362 9.879 49.749 1.00 47.88 81 SER A O 1
ATOM 526 N N . THR A 1 82 ? -32.170 10.359 51.585 1.00 49.03 82 THR A N 1
ATOM 527 C CA . THR A 1 82 ? -30.904 10.751 50.944 1.00 49.03 82 THR A CA 1
ATOM 528 C C . THR A 1 82 ? -30.039 9.570 50.494 1.00 49.03 82 THR A C 1
ATOM 530 O O . THR A 1 82 ? -29.767 8.676 51.293 1.00 49.03 82 THR A O 1
ATOM 533 N N . GLY A 1 83 ? -29.482 9.648 49.281 1.00 41.97 83 GLY A N 1
ATOM 534 C CA . GLY A 1 83 ? -28.377 8.805 48.807 1.00 41.97 83 GLY A CA 1
ATOM 535 C C . GLY A 1 83 ? -27.851 9.293 47.452 1.00 41.97 83 GLY A C 1
ATOM 536 O O . GLY A 1 83 ? -28.619 9.384 46.501 1.00 41.97 83 GLY A O 1
ATOM 537 N N . SER A 1 84 ? -26.566 9.654 47.360 1.00 56.44 84 SER A N 1
ATOM 538 C CA . SER A 1 84 ? -25.981 10.213 46.128 1.00 56.44 84 SER A CA 1
ATOM 539 C C . SER A 1 84 ? -25.787 9.165 45.033 1.00 56.44 84 SER A C 1
ATOM 541 O O . SER A 1 84 ? -24.941 8.290 45.172 1.00 56.44 84 SER A O 1
ATOM 543 N N . THR A 1 85 ? -26.487 9.332 43.911 1.00 49.78 85 THR A N 1
ATOM 544 C CA . THR A 1 85 ? -26.101 8.851 42.568 1.00 49.78 85 THR A CA 1
ATOM 545 C C . THR A 1 85 ? -26.759 9.768 41.532 1.00 49.78 85 THR A C 1
ATOM 547 O O . THR A 1 85 ? -27.941 9.642 41.229 1.00 49.78 85 THR A O 1
ATOM 550 N N . GLY A 1 86 ? -26.012 10.755 41.031 1.00 42.56 86 GLY A N 1
ATOM 551 C CA . GLY A 1 86 ? -26.448 11.612 39.925 1.00 42.56 86 GLY A CA 1
ATOM 552 C C . GLY A 1 86 ? -25.877 11.090 38.602 1.00 42.56 86 GLY A C 1
ATOM 553 O O . GLY A 1 86 ? -24.679 10.850 38.538 1.00 42.56 86 GLY A O 1
ATOM 554 N N . GLY A 1 87 ? -26.656 10.895 37.539 1.00 41.44 87 GLY A N 1
ATOM 555 C CA . GLY A 1 87 ? -28.115 10.955 37.496 1.00 41.44 87 GLY A CA 1
ATOM 556 C C . GLY A 1 87 ? -28.660 10.370 36.195 1.00 41.44 87 GLY A C 1
ATOM 557 O O . GLY A 1 87 ? -28.469 10.945 35.127 1.00 41.44 87 GLY A O 1
ATOM 558 N N . SER A 1 88 ? -29.369 9.245 36.292 1.00 51.28 88 SER A N 1
ATOM 559 C CA . SER A 1 88 ? -30.055 8.627 35.156 1.00 51.28 88 SER A CA 1
ATOM 560 C C . SER A 1 88 ? -31.281 9.452 34.763 1.00 51.28 88 SER A C 1
ATOM 562 O O . SER A 1 88 ? -32.380 9.253 35.282 1.00 51.28 88 SER A O 1
ATOM 564 N N . THR A 1 89 ? -31.096 10.384 33.831 1.00 37.16 89 THR A N 1
ATOM 565 C CA . THR A 1 89 ? -32.215 10.908 33.039 1.00 37.16 89 THR A CA 1
ATOM 566 C C . THR A 1 89 ? -32.630 9.823 32.049 1.00 37.16 89 THR A C 1
ATOM 568 O O . THR A 1 89 ? -31.768 9.176 31.460 1.00 37.16 89 THR A O 1
ATOM 571 N N . ALA A 1 90 ? -33.934 9.617 31.859 1.00 49.16 90 ALA A N 1
ATOM 572 C CA . ALA A 1 90 ? -34.455 8.665 30.882 1.00 49.16 90 ALA A CA 1
ATOM 573 C C . ALA A 1 90 ? -34.242 9.173 29.442 1.00 49.16 90 ALA A C 1
ATOM 575 O O . ALA A 1 90 ? -35.155 9.716 28.821 1.00 49.16 90 ALA A O 1
ATOM 576 N N . GLY A 1 91 ? -33.021 9.014 28.935 1.00 41.44 91 GLY A N 1
ATOM 577 C CA . GLY A 1 91 ? -32.746 8.884 27.508 1.00 41.44 91 GLY A CA 1
ATOM 578 C C . GLY A 1 91 ? -32.780 7.410 27.100 1.00 41.44 91 GLY A C 1
ATOM 579 O O . GLY A 1 91 ? -32.775 6.524 27.959 1.00 41.44 91 GLY A O 1
ATOM 580 N N . THR A 1 92 ? -32.808 7.155 25.792 1.00 47.94 92 THR A N 1
ATOM 581 C CA . THR A 1 92 ? -32.444 5.856 25.202 1.00 47.94 92 THR A CA 1
ATOM 582 C C . THR A 1 92 ? -31.174 5.329 25.876 1.00 47.94 92 THR A C 1
ATOM 584 O O . THR A 1 92 ? -30.305 6.138 26.207 1.00 47.94 92 THR A O 1
ATOM 587 N N . ALA A 1 93 ? -31.066 4.012 26.096 1.00 59.12 93 ALA A N 1
ATOM 588 C CA . ALA A 1 93 ? -29.794 3.421 26.515 1.00 59.12 93 ALA A CA 1
ATOM 589 C C . ALA A 1 93 ? -28.706 3.941 25.562 1.00 59.12 93 ALA A C 1
ATOM 591 O O . ALA A 1 93 ? -28.894 3.883 24.348 1.00 59.12 93 ALA A O 1
ATOM 592 N N . GLY A 1 94 ? -27.685 4.597 26.118 1.00 80.38 94 GLY A N 1
ATOM 593 C CA . GLY A 1 94 ? -26.647 5.229 25.309 1.00 80.38 94 GLY A CA 1
ATOM 594 C C . GLY A 1 94 ? -25.869 4.168 24.545 1.00 80.38 94 GLY A C 1
ATOM 595 O O . GLY A 1 94 ? -25.765 3.052 25.049 1.00 80.38 94 GLY A O 1
ATOM 596 N N . ALA A 1 95 ? -25.346 4.546 23.378 1.00 89.44 95 ALA A N 1
ATOM 597 C CA . ALA A 1 95 ? -24.465 3.700 22.585 1.00 89.44 95 ALA A CA 1
ATOM 598 C C . ALA A 1 95 ? -23.338 3.124 23.462 1.00 89.44 95 ALA A C 1
ATOM 600 O O . ALA A 1 95 ? -22.798 3.842 24.316 1.00 89.44 95 ALA A O 1
ATOM 601 N N . VAL A 1 96 ? -23.049 1.831 23.310 1.00 92.00 96 VAL A N 1
ATOM 602 C CA . VAL A 1 96 ? -22.052 1.117 24.119 1.00 92.00 96 VAL A CA 1
ATOM 603 C C . VAL A 1 96 ? -20.938 0.589 23.226 1.00 92.00 96 VAL A C 1
ATOM 605 O O . VAL A 1 96 ? -20.956 -0.581 22.855 1.00 92.00 96 VAL A O 1
ATOM 608 N N . CYS A 1 97 ? -19.938 1.426 22.961 1.00 91.06 97 CYS A N 1
ATOM 609 C CA . CYS A 1 97 ? -18.739 1.020 22.236 1.00 91.06 97 CYS A CA 1
ATOM 610 C C . CYS A 1 97 ? -18.144 -0.290 22.787 1.00 91.06 97 CYS A C 1
ATOM 612 O O . CYS A 1 97 ? -18.080 -0.495 24.007 1.00 91.06 97 CYS A O 1
ATOM 614 N N . GLY A 1 98 ? -17.729 -1.175 21.881 1.00 90.06 98 GLY A N 1
ATOM 615 C CA . GLY A 1 98 ? -17.195 -2.494 22.202 1.00 90.06 98 GLY A CA 1
ATOM 616 C C . GLY A 1 98 ? -18.252 -3.554 22.504 1.00 90.06 98 GLY A C 1
ATOM 617 O O . GLY A 1 98 ? -17.971 -4.504 23.238 1.00 90.06 98 GLY A O 1
ATOM 618 N N . ASN A 1 99 ? -19.476 -3.418 21.978 1.00 91.38 99 ASN A N 1
ATOM 619 C CA . ASN A 1 99 ? -20.517 -4.446 22.079 1.00 91.38 99 ASN A CA 1
ATOM 620 C C . ASN A 1 99 ? -20.685 -5.282 20.788 1.00 91.38 99 ASN A C 1
ATOM 622 O O . ASN A 1 99 ? -21.347 -6.326 20.810 1.00 91.38 99 ASN A O 1
ATOM 626 N N . GLY A 1 100 ? -20.036 -4.871 19.697 1.00 89.81 100 GLY A N 1
ATOM 627 C CA . GLY A 1 100 ? -20.094 -5.472 18.366 1.00 89.81 100 GLY A CA 1
ATOM 628 C C . GLY A 1 100 ? -21.296 -5.015 17.531 1.00 89.81 100 GLY A C 1
ATOM 629 O O . GLY A 1 100 ? -21.676 -5.708 16.582 1.00 89.81 100 GLY A O 1
ATOM 630 N N . VAL A 1 101 ? -21.933 -3.893 17.886 1.00 91.25 101 VAL A N 1
ATOM 631 C CA . VAL A 1 101 ? -23.088 -3.333 17.169 1.00 91.25 101 VAL A CA 1
ATOM 632 C C . VAL A 1 101 ? -22.919 -1.827 17.053 1.00 91.25 101 VAL A C 1
ATOM 634 O O . VAL A 1 101 ? -23.056 -1.128 18.043 1.00 91.25 101 VAL A O 1
ATOM 637 N N . ILE A 1 102 ? -22.733 -1.336 15.825 1.00 90.56 102 ILE A N 1
ATOM 638 C CA . ILE A 1 102 ? -22.662 0.102 15.539 1.00 90.56 102 ILE A CA 1
ATOM 639 C C . ILE A 1 102 ? -24.007 0.765 15.879 1.00 90.56 102 ILE A C 1
ATOM 641 O O . ILE A 1 102 ? -25.018 0.561 15.192 1.00 90.56 102 ILE A O 1
ATOM 645 N N . GLU A 1 103 ? -24.012 1.572 16.935 1.00 93.81 103 GLU A N 1
ATOM 646 C CA . GLU A 1 103 ? -25.155 2.316 17.453 1.00 93.81 103 GLU A CA 1
ATOM 647 C C . GLU A 1 103 ? -25.124 3.810 17.036 1.00 93.81 103 GLU A C 1
ATOM 649 O O . GLU A 1 103 ? -24.125 4.323 16.525 1.00 93.81 103 GLU A O 1
ATOM 654 N N . PRO A 1 104 ? -26.236 4.565 17.183 1.00 92.62 104 PRO A N 1
ATOM 655 C CA . PRO A 1 104 ? -26.294 5.963 16.753 1.00 92.62 104 PRO A CA 1
ATOM 656 C C . PRO A 1 104 ? -25.310 6.875 17.506 1.00 92.62 104 PRO A C 1
ATOM 658 O O . PRO A 1 104 ? -25.575 7.300 18.631 1.00 92.62 104 PRO A O 1
ATOM 661 N N . GLY A 1 105 ? -24.217 7.236 16.833 1.00 87.94 105 GLY A N 1
ATOM 662 C CA . GLY A 1 105 ? -23.118 8.038 17.379 1.00 87.94 105 GLY A CA 1
ATOM 663 C C . GLY A 1 105 ? -21.741 7.425 17.117 1.00 87.94 105 GLY A C 1
ATOM 664 O O . GLY A 1 105 ? -20.751 8.142 17.208 1.00 87.94 105 GLY A O 1
ATOM 665 N N . GLU A 1 106 ? -21.701 6.146 16.747 1.00 92.19 106 GLU A N 1
ATOM 666 C CA . GLU A 1 106 ? -20.485 5.384 16.469 1.00 92.19 106 GLU A CA 1
ATOM 667 C C . GLU A 1 106 ? -20.196 5.319 14.961 1.00 92.19 106 GLU A C 1
ATOM 669 O O . GLU A 1 106 ? -21.106 5.357 14.125 1.00 92.19 106 GLU A O 1
ATOM 674 N N . VAL A 1 107 ? -18.913 5.219 14.615 1.00 90.00 107 VAL A N 1
ATOM 675 C CA . 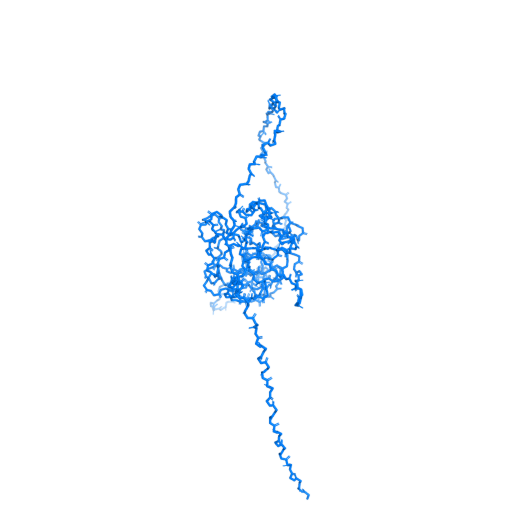VAL A 1 107 ? -18.401 5.025 13.245 1.00 90.00 107 VAL A CA 1
ATOM 676 C C . VAL A 1 107 ? -18.038 3.556 12.997 1.00 90.00 107 VAL A C 1
ATOM 678 O O . VAL A 1 107 ? -18.122 3.069 11.868 1.00 90.00 107 VAL A O 1
ATOM 681 N N . CYS A 1 108 ? -17.675 2.838 14.056 1.00 88.94 108 CYS A N 1
ATOM 682 C CA . CYS A 1 108 ? -17.318 1.425 14.077 1.00 88.94 108 CYS A CA 1
ATOM 683 C C . CYS A 1 108 ? -17.597 0.849 15.476 1.00 88.94 108 CYS A C 1
ATOM 685 O O . CYS A 1 108 ? -17.762 1.610 16.417 1.00 88.94 108 CYS A O 1
ATOM 687 N N . ASP A 1 109 ? -17.664 -0.475 15.602 1.00 89.25 109 ASP A N 1
ATOM 688 C CA . ASP A 1 109 ? -17.636 -1.210 16.875 1.00 89.25 109 ASP A CA 1
ATOM 689 C C . ASP A 1 109 ? -17.196 -2.644 16.540 1.00 89.25 109 ASP A C 1
ATOM 691 O O . ASP A 1 109 ? -17.875 -3.328 15.767 1.00 89.25 109 ASP A O 1
ATOM 695 N N . GLU A 1 110 ? -16.047 -3.086 17.059 1.00 85.62 110 GLU A N 1
ATOM 696 C CA . GLU A 1 110 ? -15.497 -4.424 16.790 1.00 85.62 110 GLU A CA 1
ATOM 697 C C . GLU A 1 110 ? -15.684 -5.440 17.932 1.00 85.62 110 GLU A C 1
ATOM 699 O O . GLU A 1 110 ? -15.270 -6.593 17.810 1.00 85.62 110 GLU A O 1
ATOM 704 N N . GLY A 1 111 ? -16.417 -5.072 18.991 1.00 83.69 111 GLY A N 1
ATOM 705 C CA . GLY A 1 111 ? -16.742 -5.972 20.105 1.00 83.69 111 GLY A CA 1
ATOM 706 C C . GLY A 1 111 ? -15.759 -5.946 21.278 1.00 83.69 111 GLY A C 1
ATOM 707 O O . GLY A 1 111 ? -15.876 -6.776 22.184 1.00 83.69 111 GLY A O 1
ATOM 708 N N . ASP A 1 112 ? -14.833 -4.990 21.282 1.00 83.25 112 ASP A N 1
ATOM 709 C CA . ASP A 1 112 ? -14.035 -4.587 22.435 1.00 83.25 112 ASP A CA 1
ATOM 710 C C . ASP A 1 112 ? -13.722 -3.075 22.384 1.00 83.25 112 ASP A C 1
ATOM 712 O O . ASP A 1 112 ? -14.251 -2.348 21.545 1.00 83.25 112 ASP A O 1
ATOM 716 N N . THR A 1 113 ? -12.947 -2.589 23.354 1.00 80.44 113 THR A N 1
ATOM 717 C CA . THR A 1 113 ? -12.574 -1.173 23.493 1.00 80.44 113 THR A CA 1
ATOM 718 C C . THR A 1 113 ? -11.053 -1.030 23.594 1.00 80.44 113 THR A C 1
ATOM 720 O O . THR A 1 113 ? -10.558 -0.361 24.510 1.00 80.44 113 THR A O 1
ATOM 723 N N . ASP A 1 114 ? -10.295 -1.747 22.763 1.00 78.75 114 ASP A N 1
ATOM 724 C CA . ASP A 1 114 ? -8.864 -1.485 22.602 1.00 78.75 114 ASP A CA 1
ATOM 725 C C . ASP A 1 114 ? -8.571 -0.567 21.398 1.00 78.75 114 ASP A C 1
ATOM 727 O O . ASP A 1 114 ? -9.421 -0.332 20.546 1.00 78.75 114 ASP A O 1
ATOM 731 N N . ASP A 1 115 ? -7.394 0.066 21.400 1.00 70.75 115 ASP A N 1
ATOM 732 C CA . ASP A 1 115 ? -6.953 0.995 20.343 1.00 70.75 115 ASP A CA 1
ATOM 733 C C . ASP A 1 115 ? -6.075 0.286 19.283 1.00 70.75 115 ASP A C 1
ATOM 735 O O . ASP A 1 115 ? -5.299 0.936 18.580 1.00 70.75 115 ASP A O 1
ATOM 739 N N . LEU A 1 116 ? -6.113 -1.052 19.210 1.00 66.12 116 LEU A N 1
ATOM 740 C CA . LEU A 1 116 ? -5.194 -1.879 18.412 1.00 66.12 116 LEU A CA 1
ATOM 741 C C . LEU A 1 116 ? -5.899 -2.643 17.272 1.00 66.12 116 LEU A C 1
ATOM 743 O O . LEU A 1 116 ? -5.281 -3.486 16.613 1.00 66.12 116 LEU A O 1
ATOM 747 N N . GLY A 1 117 ? -7.176 -2.345 17.023 1.00 78.62 117 GLY A N 1
ATOM 748 C CA . GLY A 1 117 ? -8.014 -3.017 16.035 1.00 78.62 117 GLY A CA 1
ATOM 749 C C . GLY A 1 117 ? -8.292 -2.229 14.746 1.00 78.62 117 GLY A C 1
ATOM 750 O O . GLY A 1 117 ? -7.471 -1.473 14.212 1.00 78.62 117 GLY A O 1
ATOM 751 N N . CYS A 1 118 ? -9.473 -2.471 14.185 1.00 88.00 118 CYS A N 1
ATOM 752 C CA . CYS A 1 118 ? -10.018 -1.774 13.020 1.00 88.00 118 CYS A CA 1
ATOM 753 C C . CYS A 1 118 ? -10.879 -0.547 13.400 1.00 88.00 118 CYS A C 1
ATOM 755 O O . CYS A 1 118 ? -11.302 0.216 12.522 1.00 88.00 118 CYS A O 1
ATOM 757 N N . CYS A 1 119 ? -11.102 -0.344 14.696 1.00 89.00 119 CYS A N 1
ATOM 758 C CA . CYS A 1 119 ? -11.808 0.741 15.359 1.00 89.00 119 CYS A CA 1
ATOM 759 C C . CYS A 1 119 ? -10.923 1.346 16.467 1.00 89.00 119 CYS A C 1
ATOM 761 O O . CYS A 1 119 ? -9.919 0.753 16.858 1.00 89.00 119 CYS A O 1
ATOM 763 N N . ASN A 1 120 ? -11.262 2.539 16.958 1.00 86.25 120 ASN A N 1
ATOM 764 C CA . ASN A 1 120 ? -10.659 3.099 18.170 1.00 86.25 120 ASN A CA 1
ATOM 765 C C . ASN A 1 120 ? -11.498 2.774 19.420 1.00 86.25 120 ASN A C 1
ATOM 767 O O . ASN A 1 120 ? -12.699 2.522 19.318 1.00 86.25 120 ASN A O 1
ATOM 771 N N . ALA A 1 121 ? -10.901 2.868 20.612 1.00 85.81 121 ALA A N 1
ATOM 772 C CA . ALA A 1 121 ? -11.545 2.470 21.870 1.00 85.81 121 ALA A CA 1
ATOM 773 C C . ALA A 1 121 ? -12.802 3.284 22.257 1.00 85.81 121 ALA A C 1
ATOM 775 O O . ALA A 1 121 ? -13.560 2.858 23.130 1.00 85.81 121 ALA A O 1
ATOM 776 N N . ASP A 1 122 ? -13.021 4.445 21.625 1.00 87.25 122 ASP A N 1
ATOM 777 C CA . ASP A 1 122 ? -14.199 5.310 21.802 1.00 87.25 122 ASP A CA 1
ATOM 778 C C . ASP A 1 122 ? -15.232 5.181 20.651 1.00 87.25 122 ASP A C 1
ATOM 780 O O . ASP A 1 122 ? -16.245 5.884 20.651 1.00 87.25 122 ASP A O 1
ATOM 784 N N . CYS A 1 123 ? -15.001 4.302 19.665 1.00 89.69 123 CYS A N 1
ATOM 785 C CA . CYS A 1 123 ? -15.872 4.046 18.506 1.00 89.69 123 CYS A CA 1
ATOM 786 C C . CYS A 1 123 ? -16.170 5.266 17.605 1.00 89.69 123 CYS A C 1
ATOM 788 O O . CYS A 1 123 ? -17.134 5.275 16.830 1.00 89.69 123 CYS A O 1
ATOM 790 N N . THR A 1 124 ? -15.344 6.312 17.676 1.00 88.81 124 THR A N 1
ATOM 791 C CA . THR A 1 124 ? -15.497 7.557 16.905 1.00 88.81 124 THR A CA 1
ATOM 792 C C . THR A 1 124 ? -14.752 7.556 15.577 1.00 88.81 124 THR A C 1
ATOM 794 O O . THR A 1 124 ? -15.093 8.349 14.705 1.00 88.81 124 THR A O 1
ATOM 797 N N . GLU A 1 125 ? -13.718 6.727 15.427 1.00 85.75 125 GLU A N 1
ATOM 798 C CA . GLU A 1 125 ? -12.839 6.696 14.257 1.00 85.75 125 GLU A CA 1
ATOM 799 C C . GLU A 1 125 ? -12.432 5.253 13.932 1.00 85.75 125 GLU A C 1
ATOM 801 O O . GLU A 1 125 ? -12.154 4.443 14.812 1.00 85.75 125 GLU A O 1
ATOM 806 N N . ARG A 1 126 ? -12.378 4.937 12.638 1.00 90.00 126 ARG A N 1
ATOM 807 C CA . ARG A 1 126 ? -11.883 3.658 12.109 1.00 90.00 126 ARG A CA 1
ATOM 808 C C . ARG A 1 126 ? -10.396 3.763 11.778 1.00 90.00 126 ARG A C 1
ATOM 810 O O . ARG A 1 126 ? -9.938 4.827 11.361 1.00 90.00 126 ARG A O 1
ATOM 817 N N . THR A 1 127 ? -9.655 2.662 11.864 1.00 91.94 127 THR A N 1
ATOM 818 C CA . THR A 1 127 ? -8.253 2.665 11.418 1.00 91.94 127 THR A CA 1
ATOM 819 C C . THR A 1 127 ? -8.175 2.576 9.878 1.00 91.94 127 THR A C 1
ATOM 821 O O . THR A 1 127 ? -9.083 2.016 9.242 1.00 91.94 127 THR A O 1
ATOM 824 N N . PRO A 1 128 ? -7.152 3.170 9.225 1.00 95.69 128 PRO A N 1
ATOM 825 C CA . PRO A 1 128 ? -7.081 3.237 7.765 1.00 95.69 128 PRO A CA 1
ATOM 826 C C . PRO A 1 128 ? -6.945 1.849 7.134 1.00 95.69 128 PRO A C 1
ATOM 828 O O . PRO A 1 128 ? -6.186 1.003 7.619 1.00 95.69 128 PRO A O 1
ATOM 831 N N . ILE A 1 129 ? -7.640 1.625 6.017 1.00 97.12 129 ILE A N 1
ATOM 832 C CA . ILE A 1 129 ? -7.588 0.354 5.298 1.00 97.12 129 ILE A CA 1
ATOM 833 C C . ILE A 1 129 ? -6.321 0.226 4.449 1.00 97.12 129 ILE A C 1
ATOM 835 O O . ILE A 1 129 ? -5.894 1.155 3.759 1.00 97.12 129 ILE A O 1
ATOM 839 N N . VAL A 1 130 ? -5.766 -0.984 4.448 1.00 98.56 130 VAL A N 1
ATOM 840 C CA . VAL A 1 130 ? -4.737 -1.448 3.521 1.00 98.56 130 VAL A CA 1
ATOM 841 C C . VAL A 1 130 ? -5.205 -2.674 2.736 1.00 98.56 130 VAL A C 1
ATOM 843 O O . VAL A 1 130 ? -5.947 -3.522 3.242 1.00 98.56 130 VAL A O 1
ATOM 846 N N . PHE A 1 131 ? -4.744 -2.799 1.494 1.00 98.81 131 PHE A N 1
ATOM 847 C CA . PHE A 1 131 ? -4.947 -3.993 0.667 1.00 98.81 131 PHE A CA 1
ATOM 848 C C . PHE A 1 131 ? -3.807 -4.180 -0.347 1.00 98.81 131 PHE A C 1
ATOM 850 O O . PHE A 1 131 ? -3.041 -3.256 -0.610 1.00 98.81 131 PHE A O 1
ATOM 857 N N . ILE A 1 132 ? -3.686 -5.377 -0.923 1.00 98.75 132 ILE A N 1
ATOM 858 C CA . ILE A 1 132 ? -2.867 -5.640 -2.117 1.00 98.75 132 ILE A CA 1
ATOM 859 C C . ILE A 1 132 ? -3.755 -5.598 -3.363 1.00 98.75 132 ILE A C 1
ATOM 861 O O . ILE A 1 132 ? -4.858 -6.141 -3.347 1.00 98.75 132 ILE A O 1
ATOM 865 N N . THR A 1 133 ? -3.307 -4.970 -4.446 1.00 98.75 133 THR A N 1
ATOM 866 C CA . THR A 1 133 ? -4.119 -4.854 -5.662 1.00 98.75 133 THR A CA 1
ATOM 867 C C . THR A 1 133 ? -4.497 -6.207 -6.261 1.00 98.75 133 THR A C 1
ATOM 869 O O . THR A 1 133 ? -3.727 -7.171 -6.264 1.00 98.75 133 THR A O 1
ATOM 872 N N . ARG A 1 134 ? -5.699 -6.287 -6.833 1.00 97.88 134 ARG A N 1
ATOM 873 C CA . ARG A 1 134 ? -6.093 -7.368 -7.740 1.00 97.88 134 ARG A CA 1
ATOM 874 C C . ARG A 1 134 ? -5.371 -7.240 -9.082 1.00 97.88 134 ARG A C 1
ATOM 876 O O . ARG A 1 134 ? -5.068 -8.264 -9.699 1.00 97.88 134 ARG A O 1
ATOM 883 N N . HIS A 1 135 ? -5.128 -6.012 -9.531 1.00 97.50 135 HIS A N 1
ATOM 884 C CA . HIS A 1 135 ? -4.307 -5.685 -10.686 1.00 97.50 135 HIS A CA 1
ATOM 885 C C . HIS A 1 135 ? -2.921 -6.331 -10.570 1.00 97.50 135 HIS A C 1
ATOM 887 O O . HIS A 1 135 ? -2.267 -6.233 -9.536 1.00 97.50 135 HIS A O 1
ATOM 893 N N . ALA A 1 136 ? -2.472 -6.946 -11.663 1.00 96.88 136 ALA A N 1
ATOM 894 C CA . ALA A 1 136 ? -1.106 -7.413 -11.844 1.00 96.88 136 ALA A CA 1
ATOM 895 C C . ALA A 1 136 ? -0.555 -6.794 -13.131 1.00 96.88 136 ALA A C 1
ATOM 897 O O . ALA A 1 136 ? -1.231 -6.819 -14.166 1.00 96.88 136 ALA A O 1
ATOM 898 N N . GLY A 1 137 ? 0.655 -6.248 -13.058 1.00 97.00 137 GLY A N 1
ATOM 899 C CA . GLY A 1 137 ? 1.273 -5.513 -14.150 1.00 97.00 137 GLY A CA 1
ATOM 900 C C . GLY A 1 137 ? 2.796 -5.567 -14.135 1.00 97.00 137 GLY A C 1
ATOM 901 O O . GLY A 1 137 ? 3.438 -6.138 -13.249 1.00 97.00 137 GLY A O 1
ATOM 902 N N . THR A 1 138 ? 3.372 -4.990 -15.185 1.00 98.25 138 THR A N 1
ATOM 903 C CA . THR A 1 138 ? 4.806 -4.705 -15.305 1.00 98.25 138 THR A CA 1
ATOM 904 C C . THR A 1 138 ? 5.219 -3.558 -14.381 1.00 98.25 138 THR A C 1
ATOM 906 O O . THR A 1 138 ? 4.374 -2.913 -13.773 1.00 98.25 138 THR A O 1
ATOM 909 N N . GLY A 1 139 ? 6.515 -3.252 -14.327 1.00 97.94 139 GLY A N 1
ATOM 910 C CA . GLY A 1 139 ? 7.030 -2.041 -13.682 1.00 97.94 139 GLY A CA 1
ATOM 911 C C . GLY A 1 139 ? 6.650 -0.728 -14.383 1.00 97.94 139 GLY A C 1
ATOM 912 O O . GLY A 1 139 ? 6.926 0.334 -13.843 1.00 97.94 139 GLY A O 1
ATOM 913 N N . ASP A 1 140 ? 6.018 -0.774 -15.559 1.00 98.38 140 ASP A N 1
ATOM 914 C CA . ASP A 1 140 ? 5.383 0.387 -16.198 1.00 98.38 140 ASP A CA 1
ATOM 915 C C . ASP A 1 140 ? 3.940 0.534 -15.692 1.00 98.38 140 ASP A C 1
ATOM 917 O O . ASP A 1 140 ? 3.006 -0.035 -16.260 1.00 98.38 140 ASP A O 1
ATOM 921 N N . ILE A 1 141 ? 3.790 1.228 -14.562 1.00 97.88 141 ILE A N 1
ATOM 922 C CA . ILE A 1 141 ? 2.512 1.465 -13.866 1.00 97.88 141 ILE A CA 1
ATOM 923 C C . ILE A 1 141 ? 1.998 2.892 -14.165 1.00 97.88 141 ILE A C 1
ATOM 925 O O . ILE A 1 141 ? 0.868 3.244 -13.835 1.00 97.88 141 ILE A O 1
ATOM 929 N N . GLY A 1 142 ? 2.806 3.716 -14.846 1.00 98.06 142 GLY A N 1
ATOM 930 C CA . GLY A 1 142 ? 2.524 5.132 -15.090 1.00 98.06 142 GLY A CA 1
ATOM 931 C C . GLY A 1 142 ? 2.950 6.041 -13.935 1.00 98.06 142 GLY A C 1
ATOM 932 O O . GLY A 1 142 ? 2.330 7.080 -13.724 1.00 98.06 142 GLY A O 1
ATOM 933 N N . GLY A 1 143 ? 3.988 5.649 -13.190 1.00 98.31 143 GLY A N 1
ATOM 934 C CA . GLY A 1 143 ? 4.473 6.371 -12.015 1.00 98.31 143 GLY A CA 1
ATOM 935 C C . GLY A 1 143 ? 3.635 6.151 -10.748 1.00 98.31 143 GLY A C 1
ATOM 936 O O . GLY A 1 143 ? 2.640 5.416 -10.779 1.00 98.31 143 GLY A O 1
ATOM 937 N N . PRO A 1 144 ? 4.018 6.788 -9.624 1.00 97.94 144 PRO A N 1
ATOM 938 C CA . PRO A 1 144 ? 3.243 6.766 -8.385 1.00 97.94 144 PRO A CA 1
ATOM 939 C C . PRO A 1 144 ? 1.785 7.193 -8.592 1.00 97.94 144 PRO A C 1
ATOM 941 O O . PRO A 1 144 ? 0.884 6.529 -8.096 1.00 97.94 144 PRO A O 1
ATOM 944 N N . GLU A 1 145 ? 1.524 8.222 -9.404 1.00 97.94 145 GLU A N 1
ATOM 945 C CA . GLU A 1 145 ? 0.168 8.696 -9.701 1.00 97.94 145 GLU A CA 1
ATOM 946 C C . GLU A 1 145 ? -0.675 7.658 -10.465 1.00 97.94 145 GLU A C 1
ATOM 948 O O . GLU A 1 145 ? -1.887 7.566 -10.257 1.00 97.94 145 GLU A O 1
ATOM 953 N N . GLY A 1 146 ? -0.050 6.857 -11.336 1.00 98.56 146 GLY A N 1
ATOM 954 C CA . GLY A 1 146 ? -0.707 5.742 -12.023 1.00 98.56 146 GLY A CA 1
ATOM 955 C C . GLY A 1 146 ? -1.065 4.599 -11.069 1.00 98.56 146 GLY A C 1
ATOM 956 O O . GLY A 1 146 ? -2.173 4.059 -11.129 1.00 98.56 146 GLY A O 1
ATOM 957 N N . ALA A 1 147 ? -0.171 4.286 -10.128 1.00 98.69 147 ALA A N 1
ATOM 958 C CA . ALA A 1 147 ? -0.424 3.303 -9.077 1.00 98.69 147 ALA A CA 1
ATOM 959 C C . ALA A 1 147 ? -1.522 3.776 -8.102 1.00 98.69 147 ALA A C 1
ATOM 961 O O . ALA A 1 147 ? -2.452 3.022 -7.806 1.00 98.69 147 ALA A O 1
ATOM 962 N N . ASP A 1 148 ? -1.479 5.044 -7.683 1.00 98.75 148 ASP A N 1
ATOM 963 C CA . ASP A 1 148 ? -2.508 5.695 -6.867 1.00 98.75 148 ASP A CA 1
ATOM 964 C C . ASP A 1 148 ? -3.879 5.634 -7.568 1.00 98.75 148 ASP A C 1
ATOM 966 O O . ASP A 1 148 ? -4.889 5.299 -6.943 1.00 98.75 148 ASP A O 1
ATOM 970 N N . ALA A 1 149 ? -3.943 5.881 -8.881 1.00 98.75 149 ALA A N 1
ATOM 971 C CA . ALA A 1 149 ? -5.187 5.780 -9.648 1.00 98.75 149 ALA A CA 1
ATOM 972 C C . ALA A 1 149 ? -5.782 4.357 -9.637 1.00 98.75 149 ALA A C 1
ATOM 974 O O . ALA A 1 149 ? -6.993 4.207 -9.460 1.00 98.75 149 ALA A O 1
ATOM 975 N N . ILE A 1 150 ? -4.948 3.317 -9.759 1.00 98.88 150 ILE A N 1
ATOM 976 C CA . ILE A 1 150 ? -5.382 1.911 -9.660 1.00 98.88 150 ILE A CA 1
ATOM 977 C C . ILE A 1 150 ? -5.878 1.593 -8.242 1.00 98.88 150 ILE A C 1
ATOM 979 O O . ILE A 1 150 ? -6.942 0.991 -8.094 1.00 98.88 150 ILE A O 1
ATOM 983 N N . CYS A 1 151 ? -5.172 2.052 -7.202 1.00 98.88 151 CYS A N 1
ATOM 984 C CA . CYS A 1 151 ? -5.615 1.903 -5.814 1.00 98.88 151 CYS A CA 1
ATOM 985 C C . CYS A 1 151 ? -7.004 2.521 -5.583 1.00 98.88 151 CYS A C 1
ATOM 987 O O . CYS A 1 151 ? -7.889 1.873 -5.026 1.00 98.88 151 CYS A O 1
ATOM 989 N N . ASN A 1 152 ? -7.229 3.754 -6.049 1.00 98.75 152 ASN A N 1
ATOM 990 C CA . ASN A 1 152 ? -8.528 4.418 -5.910 1.00 98.75 152 ASN A CA 1
ATOM 991 C C . ASN A 1 152 ? -9.629 3.745 -6.747 1.00 98.75 152 ASN A C 1
ATOM 993 O O . ASN A 1 152 ? -10.779 3.709 -6.308 1.00 98.75 152 ASN A O 1
ATOM 997 N N . GLN A 1 153 ? -9.303 3.183 -7.918 1.00 98.75 153 GLN A N 1
ATOM 998 C CA . GLN A 1 153 ? -10.266 2.419 -8.713 1.00 98.75 153 GLN A CA 1
ATOM 999 C C . GLN A 1 153 ? -10.722 1.151 -7.977 1.00 98.75 153 GLN A C 1
ATOM 1001 O O . GLN A 1 153 ? -11.924 0.943 -7.827 1.00 98.75 153 GLN A O 1
ATOM 1006 N N . GLU A 1 154 ? -9.794 0.318 -7.498 1.00 98.81 154 GLU A N 1
ATOM 1007 C CA . GLU A 1 154 ? -10.152 -0.931 -6.809 1.00 98.81 154 GLU A CA 1
ATOM 1008 C C . GLU A 1 154 ? -10.905 -0.675 -5.499 1.00 98.81 154 GLU A C 1
ATOM 1010 O O . GLU A 1 154 ? -11.876 -1.372 -5.200 1.00 98.81 154 GLU A O 1
ATOM 1015 N N . ALA A 1 155 ? -10.515 0.363 -4.754 1.00 98.62 155 ALA A N 1
ATOM 1016 C CA . ALA A 1 155 ? -11.240 0.809 -3.571 1.00 98.62 155 ALA A CA 1
ATOM 1017 C C . ALA A 1 155 ? -12.686 1.218 -3.896 1.00 98.62 155 ALA A C 1
ATOM 1019 O O . ALA A 1 155 ? -13.620 0.755 -3.240 1.00 98.62 155 ALA A O 1
ATOM 1020 N N . ALA A 1 156 ? -12.892 2.023 -4.944 1.00 98.44 156 ALA A N 1
ATOM 1021 C CA . ALA A 1 156 ? -14.222 2.449 -5.373 1.00 98.44 156 ALA A CA 1
ATOM 1022 C C . ALA A 1 156 ? -15.085 1.282 -5.894 1.00 98.44 156 ALA A C 1
ATOM 1024 O O . ALA A 1 156 ? -16.285 1.245 -5.622 1.00 98.44 156 ALA A O 1
ATOM 1025 N N . GLU A 1 157 ? -14.493 0.312 -6.602 1.00 98.50 157 GLU A N 1
ATOM 1026 C CA . GLU A 1 157 ? -15.181 -0.909 -7.051 1.00 98.50 157 GLU A CA 1
ATOM 1027 C C . GLU A 1 157 ? -15.615 -1.807 -5.880 1.00 98.50 157 GLU A C 1
ATOM 1029 O O . GLU A 1 157 ? -16.681 -2.423 -5.942 1.00 98.50 157 GLU A O 1
ATOM 1034 N N . ALA A 1 158 ? -14.826 -1.851 -4.803 1.00 98.19 158 ALA A N 1
ATOM 1035 C CA . ALA A 1 158 ? -15.152 -2.567 -3.570 1.00 98.19 158 ALA A CA 1
ATOM 1036 C C . ALA A 1 158 ? -16.075 -1.785 -2.611 1.00 98.19 158 ALA A C 1
ATOM 1038 O O . ALA A 1 158 ? -16.600 -2.361 -1.659 1.00 98.19 158 ALA A O 1
ATOM 1039 N N . GLY A 1 159 ? -16.298 -0.488 -2.853 1.00 97.00 159 GLY A N 1
ATOM 1040 C CA . GLY A 1 159 ? -17.068 0.386 -1.964 1.00 97.00 159 GLY A CA 1
ATOM 1041 C C . GLY A 1 159 ? -16.322 0.798 -0.690 1.00 97.00 159 GLY A C 1
ATOM 1042 O O . GLY A 1 159 ? -16.966 1.155 0.297 1.00 97.00 159 GLY A O 1
ATOM 1043 N N . LEU A 1 160 ? -14.986 0.747 -0.698 1.00 95.81 160 LEU A N 1
ATOM 1044 C CA . LEU A 1 160 ? -14.159 1.225 0.408 1.00 95.81 160 LEU A CA 1
ATOM 1045 C C . LEU A 1 160 ? -14.215 2.763 0.510 1.00 95.81 160 LEU A C 1
ATOM 1047 O O . LEU A 1 160 ? -14.261 3.446 -0.518 1.00 95.81 160 LEU A O 1
ATOM 1051 N N . PRO A 1 161 ? -14.211 3.324 1.732 1.00 92.56 161 PRO A N 1
ATOM 1052 C CA . PRO A 1 161 ? -14.206 4.766 1.950 1.00 92.56 161 PRO A CA 1
ATOM 1053 C C . PRO A 1 161 ? -12.815 5.380 1.722 1.00 92.56 161 PRO A C 1
ATOM 1055 O O . PRO A 1 161 ? -11.812 4.674 1.667 1.00 92.56 161 PRO A O 1
ATOM 1058 N N . GLY A 1 162 ? -12.762 6.712 1.638 1.00 94.38 162 GLY A N 1
ATOM 1059 C CA . GLY A 1 162 ? -11.512 7.472 1.606 1.00 94.38 162 GLY A CA 1
ATOM 1060 C C . GLY A 1 162 ? -10.857 7.583 0.225 1.00 94.38 162 GLY A C 1
ATOM 1061 O O . GLY A 1 162 ? -11.494 7.421 -0.815 1.00 94.38 162 GLY A O 1
ATOM 1062 N N . THR A 1 163 ? -9.569 7.919 0.229 1.00 97.44 163 THR A N 1
ATOM 1063 C CA . THR A 1 163 ? -8.685 7.914 -0.947 1.00 97.44 163 THR A CA 1
ATOM 1064 C C . THR A 1 163 ? -7.437 7.107 -0.620 1.00 97.44 163 THR A C 1
ATOM 1066 O O . THR A 1 163 ? -7.039 7.042 0.543 1.00 97.44 163 THR A O 1
ATOM 1069 N N . PHE A 1 164 ? -6.824 6.482 -1.622 1.00 98.69 164 PHE A N 1
ATOM 1070 C CA . PHE A 1 164 ? -5.721 5.539 -1.440 1.00 98.69 164 PHE A CA 1
ATOM 1071 C C . PHE A 1 164 ? -4.477 5.977 -2.208 1.00 98.69 164 PHE A C 1
ATOM 1073 O O . PHE A 1 164 ? -4.583 6.545 -3.295 1.00 98.69 164 PHE A O 1
ATOM 1080 N N . ARG A 1 165 ? -3.300 5.669 -1.663 1.00 98.62 165 ARG A N 1
ATOM 1081 C CA . ARG A 1 165 ? -2.015 5.787 -2.361 1.00 98.62 165 ARG A CA 1
ATOM 1082 C C . ARG A 1 165 ? -1.244 4.476 -2.303 1.00 98.62 165 ARG A C 1
ATOM 1084 O O . ARG A 1 165 ? -1.408 3.692 -1.365 1.00 98.62 165 ARG A O 1
ATOM 1091 N N . ALA A 1 166 ? -0.431 4.225 -3.316 1.00 98.62 166 ALA A N 1
ATOM 1092 C CA . ALA A 1 166 ? 0.399 3.043 -3.416 1.00 98.62 166 ALA A CA 1
ATOM 1093 C C . ALA A 1 166 ? 1.643 3.167 -2.521 1.00 98.62 166 ALA A C 1
ATOM 1095 O O . ALA A 1 166 ? 2.271 4.222 -2.427 1.00 98.62 166 ALA A O 1
ATOM 1096 N N . LEU A 1 167 ? 2.034 2.069 -1.873 1.00 98.38 167 LEU A N 1
ATOM 1097 C CA . LEU A 1 167 ? 3.243 1.992 -1.053 1.00 98.38 167 LEU A CA 1
ATOM 1098 C C . LEU A 1 167 ? 4.484 1.786 -1.940 1.00 98.38 167 LEU A C 1
ATOM 1100 O O . LEU A 1 167 ? 5.066 0.698 -1.971 1.00 98.38 167 LEU A O 1
ATOM 1104 N N . LEU A 1 168 ? 4.864 2.828 -2.680 1.00 98.00 168 LEU A N 1
ATOM 1105 C CA . LEU A 1 168 ? 5.976 2.810 -3.630 1.00 98.00 168 LEU A CA 1
ATOM 1106 C C . LEU A 1 168 ? 7.080 3.805 -3.247 1.00 98.00 168 LEU A C 1
ATOM 1108 O O . LEU A 1 168 ? 6.804 4.926 -2.828 1.00 98.00 168 LEU A O 1
ATOM 1112 N N . GLY A 1 169 ? 8.335 3.400 -3.442 1.00 97.62 169 GLY A N 1
ATOM 1113 C CA . GLY A 1 169 ? 9.481 4.301 -3.568 1.00 97.62 169 GLY A CA 1
ATOM 1114 C C . GLY A 1 169 ? 9.766 4.584 -5.044 1.00 97.62 169 GLY A C 1
ATOM 1115 O O . GLY A 1 169 ? 9.729 3.658 -5.852 1.00 97.62 169 GLY A O 1
ATOM 1116 N N . ALA A 1 170 ? 10.027 5.840 -5.402 1.00 97.19 170 ALA A N 1
ATOM 1117 C CA . ALA A 1 170 ? 10.313 6.271 -6.773 1.00 97.19 170 ALA A CA 1
ATOM 1118 C C . ALA A 1 170 ? 11.236 7.501 -6.773 1.00 97.19 170 ALA A C 1
ATOM 1120 O O . ALA A 1 170 ? 11.070 8.383 -5.931 1.00 97.19 170 ALA A O 1
ATOM 1121 N N . ASP A 1 171 ? 12.212 7.568 -7.685 1.00 94.00 171 ASP A N 1
ATOM 1122 C CA . ASP A 1 171 ? 13.150 8.703 -7.825 1.00 94.00 171 ASP A CA 1
ATOM 1123 C C . ASP A 1 171 ? 13.861 9.109 -6.507 1.00 94.00 171 ASP A C 1
ATOM 1125 O O . ASP A 1 171 ? 14.244 10.262 -6.288 1.00 94.00 171 ASP A O 1
ATOM 1129 N N . GLY A 1 172 ? 14.064 8.146 -5.601 1.00 93.69 172 GLY A N 1
ATOM 1130 C CA . GLY A 1 172 ? 14.677 8.382 -4.289 1.00 93.69 172 GLY A CA 1
ATOM 1131 C C . GLY A 1 172 ? 13.762 9.045 -3.251 1.00 93.69 172 GLY A C 1
ATOM 1132 O O . GLY A 1 172 ? 14.266 9.510 -2.231 1.00 93.69 172 GLY A O 1
ATOM 1133 N N . VAL A 1 173 ? 12.445 9.074 -3.480 1.00 95.50 173 VAL A N 1
ATOM 1134 C CA . VAL A 1 173 ? 11.419 9.482 -2.508 1.00 95.50 173 VAL A CA 1
ATOM 1135 C C . VAL A 1 173 ? 10.545 8.275 -2.172 1.00 95.50 173 VAL A C 1
ATOM 1137 O O . VAL A 1 173 ? 10.035 7.608 -3.072 1.00 95.50 173 VAL A O 1
ATOM 1140 N N . GLY A 1 174 ? 10.369 7.976 -0.884 1.00 95.31 174 GLY A N 1
ATOM 1141 C CA . GLY A 1 174 ? 9.430 6.957 -0.413 1.00 95.31 174 GLY A CA 1
ATOM 1142 C C . GLY A 1 174 ? 8.391 7.505 0.573 1.00 95.31 174 GLY A C 1
ATOM 1143 O O . GLY A 1 174 ? 8.447 8.676 0.956 1.00 95.31 174 GLY A O 1
ATOM 1144 N N . PRO A 1 175 ? 7.469 6.655 1.062 1.00 95.94 175 PRO A N 1
ATOM 1145 C CA . PRO A 1 175 ? 6.422 7.044 2.015 1.00 95.94 175 PRO A CA 1
ATOM 1146 C C . PRO A 1 175 ? 6.939 7.588 3.361 1.00 95.94 175 PRO A C 1
ATOM 1148 O O . PRO A 1 175 ? 6.208 8.246 4.098 1.00 95.94 175 PRO A O 1
ATOM 1151 N N . ASN A 1 176 ? 8.204 7.324 3.708 1.00 94.94 176 ASN A N 1
ATOM 1152 C CA . ASN A 1 176 ? 8.851 7.930 4.874 1.00 94.94 176 ASN A CA 1
ATOM 1153 C C . ASN A 1 176 ? 9.305 9.380 4.632 1.00 94.94 176 ASN A C 1
ATOM 1155 O O . ASN A 1 176 ? 9.273 10.188 5.567 1.00 94.94 176 ASN A O 1
ATOM 1159 N N . ASP A 1 177 ? 9.702 9.707 3.404 1.00 94.25 177 ASP A N 1
ATOM 1160 C CA . ASP A 1 177 ? 10.234 11.015 3.008 1.00 94.25 177 ASP A CA 1
ATOM 1161 C C . ASP A 1 177 ? 9.118 11.982 2.588 1.00 94.25 177 ASP A C 1
ATOM 1163 O O . ASP A 1 177 ? 9.199 13.189 2.829 1.00 94.25 177 ASP A O 1
ATOM 1167 N N . ASP A 1 178 ? 8.049 11.448 1.993 1.00 94.56 178 ASP A N 1
ATOM 1168 C CA . ASP A 1 178 ? 6.879 12.212 1.580 1.00 94.56 178 ASP A CA 1
ATOM 1169 C C . ASP A 1 178 ? 6.007 12.608 2.785 1.00 94.56 178 ASP A C 1
ATOM 1171 O O . ASP A 1 178 ? 5.230 11.826 3.331 1.00 94.56 178 ASP A O 1
ATOM 1175 N N . ALA A 1 179 ? 6.096 13.878 3.184 1.00 92.56 179 ALA A N 1
ATOM 1176 C CA . ALA A 1 179 ? 5.266 14.450 4.243 1.00 92.56 179 ALA A CA 1
ATOM 1177 C C . ALA A 1 179 ? 3.762 14.532 3.899 1.00 92.56 179 ALA A C 1
ATOM 1179 O O . ALA A 1 179 ? 2.966 14.788 4.800 1.00 92.56 179 ALA A O 1
ATOM 1180 N N . SER A 1 180 ? 3.373 14.334 2.633 1.00 94.38 180 SER A N 1
ATOM 1181 C CA . SER A 1 180 ? 1.972 14.230 2.204 1.00 94.38 180 SER A CA 1
ATOM 1182 C C . SER A 1 180 ? 1.428 12.798 2.226 1.00 94.38 180 SER A C 1
ATOM 1184 O O . SER A 1 180 ? 0.221 12.610 2.082 1.00 94.38 180 SER A O 1
ATOM 1186 N N . PHE A 1 181 ? 2.284 11.790 2.439 1.00 96.56 181 PHE A N 1
ATOM 1187 C CA . PHE A 1 181 ? 1.833 10.430 2.708 1.00 96.56 181 PHE A CA 1
ATOM 1188 C C . PHE A 1 181 ? 1.316 10.355 4.151 1.00 96.56 181 PHE A C 1
ATOM 1190 O O . PHE A 1 181 ? 2.042 10.639 5.112 1.00 96.56 181 PHE A O 1
ATOM 1197 N N . PHE A 1 182 ? 0.040 10.004 4.307 1.00 96.31 182 PHE A N 1
ATOM 1198 C CA . PHE A 1 182 ? -0.588 9.865 5.613 1.00 96.31 182 PHE A CA 1
ATOM 1199 C C . PHE A 1 182 ? -0.058 8.620 6.327 1.00 96.31 182 PHE A C 1
ATOM 1201 O O . PHE A 1 182 ? -0.004 7.521 5.768 1.00 96.31 182 PHE A O 1
ATOM 1208 N N . ARG A 1 183 ? 0.332 8.811 7.587 1.00 95.75 183 ARG A N 1
ATOM 1209 C CA . ARG A 1 183 ? 1.001 7.816 8.423 1.00 95.75 183 ARG A CA 1
ATOM 1210 C C . ARG A 1 183 ? 0.261 7.730 9.746 1.00 95.75 183 ARG A C 1
ATOM 1212 O O . ARG A 1 183 ? 0.345 8.649 10.553 1.00 95.75 183 ARG A O 1
ATOM 1219 N N . SER A 1 184 ? -0.496 6.653 9.918 1.00 94.12 184 SER A N 1
ATOM 1220 C CA . SER A 1 184 ? -1.371 6.455 11.070 1.00 94.12 184 SER A CA 1
ATOM 1221 C C . SER A 1 184 ? -0.569 6.302 12.359 1.00 94.12 184 SER A C 1
ATOM 1223 O O . SER A 1 184 ? 0.391 5.528 12.410 1.00 94.12 184 SER A O 1
ATOM 1225 N N . GLU A 1 185 ? -0.988 6.997 13.413 1.00 91.75 185 GLU A N 1
ATOM 1226 C CA . GLU A 1 185 ? -0.546 6.723 14.787 1.00 91.75 185 GLU A CA 1
ATOM 1227 C C . GLU A 1 185 ? -1.436 5.662 15.463 1.00 91.75 185 GLU A C 1
ATOM 1229 O O . GLU A 1 185 ? -0.979 5.006 16.393 1.00 91.75 185 GLU A O 1
ATOM 1234 N N . ASN A 1 186 ? -2.646 5.439 14.931 1.00 86.69 186 ASN A N 1
ATOM 1235 C CA . ASN A 1 186 ? -3.702 4.581 15.476 1.00 86.69 186 ASN A CA 1
ATOM 1236 C C . ASN A 1 186 ? -3.943 3.383 14.537 1.00 86.69 186 ASN A C 1
ATOM 1238 O O . ASN A 1 186 ? -5.002 3.253 13.928 1.00 86.69 186 ASN A O 1
ATOM 1242 N N . GLY A 1 187 ? -2.916 2.563 14.318 1.00 92.44 187 GLY A N 1
ATOM 1243 C CA . GLY A 1 187 ? -3.028 1.316 13.561 1.00 92.44 187 GLY A CA 1
ATOM 1244 C C . GLY A 1 187 ? -3.347 1.397 12.063 1.00 92.44 187 GLY A C 1
ATOM 1245 O O . GLY A 1 187 ? -3.450 2.466 11.459 1.00 92.44 187 GLY A O 1
ATOM 1246 N N . TYR A 1 188 ? -3.464 0.211 11.466 1.00 95.62 188 TYR A N 1
ATOM 1247 C CA . TYR A 1 188 ? -3.921 -0.064 10.102 1.00 95.62 188 TYR A CA 1
ATOM 1248 C C . TYR A 1 188 ? -4.733 -1.361 10.090 1.00 95.62 188 TYR A C 1
ATOM 1250 O O . TYR A 1 188 ? -4.384 -2.319 10.782 1.00 95.62 188 TYR A O 1
ATOM 1258 N N . CYS A 1 189 ? -5.747 -1.438 9.233 1.00 95.38 189 CYS A N 1
ATOM 1259 C CA . CYS A 1 189 ? -6.648 -2.585 9.118 1.00 95.38 189 CYS A CA 1
ATOM 1260 C C . CYS A 1 189 ? -6.668 -3.130 7.681 1.00 95.38 189 CYS A C 1
ATOM 1262 O O . CYS A 1 189 ? -6.627 -2.373 6.717 1.00 95.38 189 CYS A O 1
ATOM 1264 N N . ARG A 1 190 ? -6.740 -4.447 7.486 1.00 96.81 190 ARG A N 1
ATOM 1265 C CA . ARG A 1 190 ? -6.978 -5.038 6.157 1.00 96.81 190 ARG A CA 1
ATOM 1266 C C . ARG A 1 190 ? -8.429 -4.832 5.716 1.00 96.81 190 ARG A C 1
ATOM 1268 O O . ARG A 1 190 ? -9.331 -4.769 6.545 1.00 96.81 190 ARG A O 1
ATOM 1275 N N . ALA A 1 191 ? -8.677 -4.856 4.406 1.00 96.69 191 ALA A N 1
ATOM 1276 C CA . ALA A 1 191 ? -10.034 -4.793 3.844 1.00 96.69 191 ALA A CA 1
ATOM 1277 C C . ALA A 1 191 ? -10.978 -5.955 4.261 1.00 96.69 191 ALA A C 1
ATOM 1279 O O . ALA A 1 191 ? -12.170 -5.895 3.976 1.00 96.69 191 ALA A O 1
ATOM 1280 N N . ASP A 1 192 ? -10.483 -6.995 4.946 1.00 95.00 192 ASP A N 1
ATOM 1281 C CA . ASP A 1 192 ? -11.287 -8.054 5.578 1.00 95.00 192 ASP A CA 1
ATOM 1282 C C . ASP A 1 192 ? -11.459 -7.896 7.104 1.00 95.00 192 ASP A C 1
ATOM 1284 O O . ASP A 1 192 ? -11.783 -8.867 7.784 1.00 95.00 192 ASP A O 1
ATOM 1288 N N . TYR A 1 193 ? -11.272 -6.681 7.633 1.00 90.56 193 TYR A N 1
ATOM 1289 C CA . TYR A 1 193 ? -11.422 -6.332 9.056 1.00 90.56 193 TYR A CA 1
ATOM 1290 C C . TYR A 1 193 ? -10.484 -7.113 9.990 1.00 90.56 193 TYR A C 1
ATOM 1292 O O . TYR A 1 193 ? -10.873 -7.592 11.053 1.00 90.56 193 TYR A O 1
ATOM 1300 N N . VAL A 1 194 ? -9.222 -7.246 9.574 1.00 92.94 194 VAL A N 1
ATOM 1301 C CA . VAL A 1 194 ? -8.143 -7.841 10.374 1.00 92.94 194 VAL A CA 1
ATOM 1302 C C . VAL A 1 194 ? -7.059 -6.792 10.597 1.00 92.94 194 VAL A C 1
ATOM 1304 O O . VAL A 1 194 ? -6.518 -6.266 9.621 1.00 92.94 194 VAL A O 1
ATOM 1307 N N . ALA A 1 195 ? -6.713 -6.517 11.857 1.00 93.69 195 ALA A N 1
ATOM 1308 C CA . ALA A 1 195 ? -5.613 -5.623 12.216 1.00 93.69 195 ALA A CA 1
ATOM 1309 C C . ALA A 1 195 ? -4.306 -6.014 11.494 1.00 93.69 195 ALA A C 1
ATOM 1311 O O . ALA A 1 195 ? -3.961 -7.195 11.379 1.00 93.69 195 ALA A O 1
ATOM 1312 N N . PHE A 1 196 ? -3.599 -5.014 10.968 1.00 96.38 196 PHE A N 1
ATOM 1313 C CA . PHE A 1 196 ? -2.418 -5.186 10.119 1.00 96.38 196 PHE A CA 1
ATOM 1314 C C . PHE A 1 196 ? -1.123 -4.734 10.799 1.00 96.38 196 PHE A C 1
ATOM 1316 O O . PHE A 1 196 ? -0.104 -5.410 10.667 1.00 96.38 196 PHE A O 1
ATOM 1323 N N . ALA A 1 197 ? -1.154 -3.609 11.511 1.00 95.81 197 ALA A N 1
ATOM 1324 C CA . ALA A 1 197 ? -0.054 -3.084 12.320 1.00 95.81 197 ALA A CA 1
ATOM 1325 C C . ALA A 1 197 ? -0.590 -2.036 13.301 1.00 95.81 197 ALA A C 1
ATOM 1327 O O . ALA A 1 197 ? -1.603 -1.405 13.002 1.00 95.81 197 ALA A O 1
ATOM 1328 N N . ASP A 1 198 ? 0.117 -1.806 14.407 1.00 93.38 198 ASP A N 1
ATOM 1329 C CA . ASP A 1 198 ? -0.375 -0.976 15.519 1.00 93.38 198 ASP A CA 1
ATOM 1330 C C . ASP A 1 198 ? -0.161 0.532 15.269 1.00 93.38 198 ASP A C 1
ATOM 1332 O O . ASP A 1 198 ? -0.782 1.385 15.893 1.00 93.38 198 ASP A O 1
ATOM 1336 N N . SER A 1 199 ? 0.723 0.890 14.333 1.00 94.38 199 SER A N 1
ATOM 1337 C CA . SER A 1 199 ? 0.935 2.252 13.813 1.00 94.38 199 SER A CA 1
ATOM 1338 C C . SER A 1 199 ? 1.863 2.211 12.594 1.00 94.38 199 SER A C 1
ATOM 1340 O O . SER A 1 199 ? 2.448 1.174 12.279 1.00 94.38 199 SER A O 1
ATOM 1342 N N . TRP A 1 200 ? 2.096 3.350 11.936 1.00 96.62 200 TRP A N 1
ATOM 1343 C CA . TRP A 1 200 ? 3.169 3.478 10.944 1.00 96.62 200 TRP A CA 1
ATOM 1344 C C . TRP A 1 200 ? 4.553 3.221 11.549 1.00 96.62 200 TRP A C 1
ATOM 1346 O O . TRP A 1 200 ? 5.391 2.573 10.929 1.00 96.62 200 TRP A O 1
ATOM 1356 N N . VAL A 1 201 ? 4.803 3.706 12.770 1.00 96.69 201 VAL A N 1
ATOM 1357 C CA . VAL A 1 201 ? 6.095 3.523 13.449 1.00 96.69 201 VAL A CA 1
ATOM 1358 C C . VAL A 1 201 ? 6.333 2.046 13.766 1.00 96.69 201 VAL A C 1
ATOM 1360 O O . VAL A 1 201 ? 7.437 1.551 13.547 1.00 96.69 201 VAL A O 1
ATOM 1363 N N . ASP A 1 202 ? 5.302 1.330 14.214 1.00 96.44 202 ASP A N 1
ATOM 1364 C CA . ASP A 1 202 ? 5.351 -0.120 14.407 1.00 96.44 202 ASP A CA 1
ATOM 1365 C C . ASP A 1 202 ? 5.565 -0.866 13.078 1.00 96.44 202 ASP A C 1
ATOM 1367 O O . ASP A 1 202 ? 6.516 -1.639 12.950 1.00 96.44 202 ASP A O 1
ATOM 1371 N N . LEU A 1 203 ? 4.780 -0.547 12.044 1.00 96.94 203 LEU A N 1
ATOM 1372 C CA . LEU A 1 203 ? 4.909 -1.142 10.711 1.00 96.94 203 LEU A CA 1
ATOM 1373 C C . LEU A 1 203 ? 6.314 -0.934 10.109 1.00 96.94 203 LEU A C 1
ATOM 1375 O O . LEU A 1 203 ? 6.867 -1.848 9.493 1.00 96.94 203 LEU A O 1
ATOM 1379 N N . VAL A 1 204 ? 6.927 0.236 10.326 1.00 96.62 204 VAL A N 1
ATOM 1380 C CA . VAL A 1 204 ? 8.313 0.528 9.927 1.00 96.62 204 VAL A CA 1
ATOM 1381 C C . VAL A 1 204 ? 9.331 -0.216 10.791 1.00 96.62 204 VAL A C 1
ATOM 1383 O O . VAL A 1 204 ? 10.354 -0.636 10.259 1.00 96.62 204 VAL A O 1
ATOM 1386 N N . LEU A 1 205 ? 9.124 -0.389 12.099 1.00 96.25 205 LEU A N 1
ATOM 1387 C CA . LEU A 1 205 ? 10.119 -1.008 12.991 1.00 96.25 205 LEU A CA 1
ATOM 1388 C C . LEU A 1 205 ? 10.067 -2.540 12.996 1.00 96.25 205 LEU A C 1
ATOM 1390 O O . LEU A 1 205 ? 11.116 -3.187 12.957 1.00 96.25 205 LEU A O 1
ATOM 1394 N N . ASN A 1 206 ? 8.868 -3.111 13.009 1.00 96.06 206 ASN A N 1
ATOM 1395 C CA . ASN A 1 206 ? 8.614 -4.535 13.205 1.00 96.06 206 ASN A CA 1
ATOM 1396 C C . ASN A 1 206 ? 8.087 -5.224 11.937 1.00 96.06 206 ASN A C 1
ATOM 1398 O O . ASN A 1 206 ? 8.352 -6.413 11.742 1.00 96.06 206 ASN A O 1
ATOM 1402 N N . GLY A 1 207 ? 7.431 -4.479 11.040 1.00 96.44 207 GLY A N 1
ATOM 1403 C CA . GLY A 1 207 ? 6.605 -5.031 9.961 1.00 96.44 207 GLY A CA 1
ATOM 1404 C C . GLY A 1 207 ? 5.227 -5.474 10.475 1.00 96.44 207 GLY A C 1
ATOM 1405 O O . GLY A 1 207 ? 4.988 -5.436 11.679 1.00 96.44 207 GLY A O 1
ATOM 1406 N N . PRO A 1 208 ? 4.310 -5.891 9.590 1.00 96.94 208 PRO A N 1
ATOM 1407 C CA . PRO A 1 208 ? 2.915 -6.092 9.960 1.00 96.94 208 PRO A CA 1
ATOM 1408 C C . PRO A 1 208 ? 2.705 -7.333 10.826 1.00 96.94 208 PRO A C 1
ATOM 1410 O O . PRO A 1 208 ? 3.386 -8.345 10.654 1.00 96.94 208 PRO A O 1
ATOM 1413 N N . SER A 1 209 ? 1.710 -7.297 11.708 1.00 95.69 209 SER A N 1
ATOM 1414 C CA . SER A 1 209 ? 1.306 -8.438 12.536 1.00 95.69 209 SER A CA 1
ATOM 1415 C C . SER A 1 209 ? 0.733 -9.589 11.696 1.00 95.69 209 SER A C 1
ATOM 1417 O O . SER A 1 209 ? 0.905 -10.759 12.047 1.00 95.69 209 SER A O 1
ATOM 1419 N N . MET A 1 210 ? 0.117 -9.271 10.549 1.00 94.56 210 MET A N 1
ATOM 1420 C CA . MET A 1 210 ? -0.531 -10.219 9.639 1.00 94.56 210 MET A CA 1
ATOM 1421 C C . MET A 1 210 ? -0.115 -10.003 8.168 1.00 94.56 210 MET A C 1
ATOM 1423 O O . MET A 1 210 ? 0.079 -8.864 7.750 1.00 94.56 210 MET A O 1
ATOM 1427 N N . PRO A 1 211 ? -0.025 -11.060 7.332 1.00 96.12 211 PRO A N 1
ATOM 1428 C CA . PRO A 1 211 ? 0.340 -10.918 5.917 1.00 96.12 211 PRO A CA 1
ATOM 1429 C C . PRO A 1 211 ? -0.680 -10.107 5.096 1.00 96.12 211 PRO A C 1
ATOM 1431 O O . PRO A 1 211 ? -1.889 -10.271 5.284 1.00 96.12 211 PRO A O 1
ATOM 1434 N N . LEU A 1 212 ? -0.230 -9.298 4.129 1.00 97.62 212 LEU A N 1
ATOM 1435 C CA . LEU A 1 212 ? -1.100 -8.492 3.255 1.00 97.62 212 LEU A CA 1
ATOM 1436 C C . LEU A 1 212 ? -1.481 -9.237 1.962 1.00 97.62 212 LEU A C 1
ATOM 1438 O O . LEU A 1 212 ? -1.083 -8.862 0.864 1.00 97.62 212 LEU A O 1
ATOM 1442 N N . VAL A 1 213 ? -2.262 -10.313 2.102 1.00 97.44 213 VAL A N 1
ATOM 1443 C CA . VAL A 1 213 ? -2.758 -11.144 0.977 1.00 97.44 213 VAL A CA 1
ATOM 1444 C C . VAL A 1 213 ? -4.172 -10.784 0.498 1.00 97.44 213 VAL A C 1
ATOM 1446 O O . VAL A 1 213 ? -4.694 -11.449 -0.396 1.00 97.44 213 VAL A O 1
ATOM 1449 N N . VAL A 1 214 ? -4.820 -9.793 1.115 1.00 98.38 214 VAL A N 1
ATOM 1450 C CA . VAL A 1 214 ? -6.227 -9.428 0.876 1.00 98.38 214 VAL A CA 1
ATOM 1451 C C . VAL A 1 214 ? -6.346 -8.220 -0.045 1.00 98.38 214 VAL A C 1
ATOM 1453 O O . VAL A 1 214 ? -5.635 -7.232 0.134 1.00 98.38 214 VAL A O 1
ATOM 1456 N N . LYS A 1 215 ? -7.252 -8.320 -1.021 1.00 98.69 215 LYS A N 1
ATOM 1457 C CA . LYS A 1 215 ? -7.568 -7.270 -2.000 1.00 98.69 215 LYS A CA 1
ATOM 1458 C C . LYS A 1 215 ? -8.694 -6.374 -1.487 1.00 98.69 215 LYS A C 1
ATOM 1460 O O . LYS A 1 215 ? -9.328 -6.696 -0.485 1.00 98.69 215 LYS A O 1
ATOM 1465 N N . ALA A 1 216 ? -8.970 -5.279 -2.196 1.00 98.56 216 ALA A N 1
ATOM 1466 C CA . ALA A 1 216 ? -10.006 -4.312 -1.821 1.00 98.56 216 ALA A CA 1
ATOM 1467 C C . ALA A 1 216 ? -11.385 -4.951 -1.547 1.00 98.56 216 ALA A C 1
ATOM 1469 O O . ALA A 1 216 ? -12.098 -4.507 -0.656 1.00 98.56 216 ALA A O 1
ATOM 1470 N N . ASP A 1 217 ? -11.737 -6.027 -2.263 1.00 98.00 217 ASP A N 1
ATOM 1471 C CA . ASP A 1 217 ? -13.001 -6.768 -2.115 1.00 98.00 217 ASP A CA 1
ATOM 1472 C C . ASP A 1 217 ? -13.069 -7.712 -0.892 1.00 98.00 217 ASP A C 1
ATOM 1474 O O . ASP A 1 217 ? -13.992 -8.523 -0.785 1.00 98.00 217 ASP A O 1
ATOM 1478 N N . GLY A 1 218 ? -12.077 -7.663 0.004 1.00 97.25 218 GLY A N 1
ATOM 1479 C CA . GLY A 1 218 ? -11.964 -8.539 1.173 1.00 97.25 218 GLY A CA 1
ATOM 1480 C C . GLY A 1 218 ? -11.570 -9.985 0.843 1.00 97.25 218 GLY A C 1
ATOM 1481 O O . GLY A 1 218 ? -11.368 -10.793 1.750 1.00 97.25 218 GLY A O 1
ATOM 1482 N N . THR A 1 219 ? -11.423 -10.359 -0.434 1.00 97.69 219 THR A N 1
ATOM 1483 C CA . THR A 1 219 ? -10.978 -11.709 -0.803 1.00 97.69 219 THR A CA 1
ATOM 1484 C C . THR A 1 219 ? -9.452 -11.809 -0.785 1.00 97.69 219 THR A C 1
ATOM 1486 O O . THR A 1 219 ? -8.735 -10.860 -1.100 1.00 97.69 219 THR A O 1
ATOM 1489 N N . ALA A 1 220 ? -8.925 -12.985 -0.442 1.00 96.94 220 ALA A N 1
ATOM 1490 C CA . ALA A 1 220 ? -7.484 -13.233 -0.388 1.00 96.94 220 ALA A CA 1
ATOM 1491 C C . ALA A 1 220 ? -6.929 -13.843 -1.689 1.00 96.94 220 ALA A C 1
ATOM 1493 O O . ALA A 1 220 ? -7.665 -14.434 -2.488 1.00 96.94 220 ALA A O 1
ATOM 1494 N N . PHE A 1 221 ? -5.617 -13.732 -1.893 1.00 95.94 221 PHE A N 1
ATOM 1495 C CA . PHE A 1 221 ? -4.847 -14.698 -2.684 1.00 95.94 221 PHE A CA 1
ATOM 1496 C C . PHE A 1 221 ? -4.674 -16.006 -1.901 1.00 95.94 221 PHE A C 1
ATOM 1498 O O . PHE A 1 221 ? -4.630 -16.004 -0.667 1.00 95.94 221 PHE A O 1
ATOM 1505 N N . LEU A 1 222 ? -4.585 -17.140 -2.596 1.00 91.19 222 LEU A N 1
ATOM 1506 C CA . LEU A 1 222 ? -4.463 -18.444 -1.951 1.00 91.19 222 LEU A CA 1
ATOM 1507 C C . LEU A 1 222 ? -2.997 -18.786 -1.667 1.00 91.19 222 LEU A C 1
ATOM 1509 O O . LEU A 1 222 ? -2.071 -18.330 -2.339 1.00 91.19 222 LEU A O 1
ATOM 1513 N N . VAL A 1 223 ? -2.775 -19.628 -0.656 1.00 83.00 223 VAL A N 1
ATOM 1514 C CA . VAL A 1 223 ? -1.445 -20.178 -0.370 1.00 83.00 223 VAL A CA 1
ATOM 1515 C C . VAL A 1 223 ? -1.041 -21.103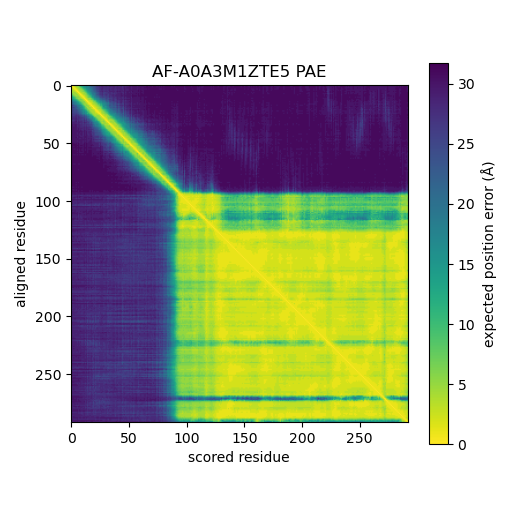 -1.517 1.00 83.00 223 VAL A C 1
ATOM 1517 O O . VAL A 1 223 ? -1.651 -22.153 -1.716 1.00 83.00 223 VAL A O 1
ATOM 1520 N N . GLY A 1 224 ? 0.003 -20.714 -2.250 1.00 81.62 224 GLY A N 1
ATOM 1521 C CA . GLY A 1 224 ? 0.489 -21.419 -3.438 1.00 81.62 224 GLY A CA 1
ATOM 1522 C C . GLY A 1 224 ? 0.376 -20.609 -4.731 1.00 81.62 224 GLY A C 1
ATOM 1523 O O . GLY A 1 224 ? 1.054 -20.958 -5.698 1.00 81.62 224 GLY A O 1
ATOM 1524 N N . ASP A 1 225 ? -0.394 -19.515 -4.745 1.00 88.38 225 ASP A N 1
ATOM 1525 C CA . ASP A 1 225 ? -0.301 -18.534 -5.828 1.00 88.38 225 ASP A CA 1
ATOM 1526 C C . ASP A 1 225 ? 1.083 -17.854 -5.777 1.00 88.38 225 ASP A C 1
ATOM 1528 O O . ASP A 1 225 ? 1.674 -17.659 -4.713 1.00 88.38 225 ASP A O 1
ATOM 1532 N N . THR A 1 226 ? 1.646 -17.522 -6.941 1.00 88.38 226 THR A N 1
ATOM 1533 C CA . THR A 1 226 ? 2.942 -16.825 -7.027 1.00 88.38 226 THR A CA 1
ATOM 1534 C C . THR A 1 226 ? 2.691 -15.325 -7.097 1.00 88.38 226 THR A C 1
ATOM 1536 O O . THR A 1 226 ? 2.599 -14.763 -8.184 1.00 88.38 226 THR A O 1
ATOM 1539 N N . VAL A 1 227 ? 2.543 -14.700 -5.928 1.00 92.94 227 VAL A N 1
ATOM 1540 C CA . VAL A 1 227 ? 2.223 -13.272 -5.779 1.00 92.94 227 VAL A CA 1
ATOM 1541 C C . VAL A 1 227 ? 3.417 -12.536 -5.178 1.00 92.94 227 VAL A C 1
ATOM 1543 O O . VAL A 1 227 ? 4.005 -12.990 -4.195 1.00 92.94 227 VAL A O 1
ATOM 1546 N N . PHE A 1 228 ? 3.755 -11.390 -5.759 1.00 95.44 228 PHE A N 1
ATOM 1547 C CA . PHE A 1 228 ? 4.719 -10.429 -5.230 1.00 95.44 228 PHE A CA 1
ATOM 1548 C C . PHE A 1 228 ? 4.175 -9.014 -5.439 1.00 95.44 228 PHE A C 1
ATOM 1550 O O . PHE A 1 228 ? 3.390 -8.778 -6.360 1.00 95.44 228 PHE A O 1
ATOM 1557 N N . ALA A 1 229 ? 4.591 -8.081 -4.589 1.00 96.69 229 ALA A N 1
ATOM 1558 C CA . ALA A 1 229 ? 4.238 -6.672 -4.714 1.00 96.69 229 ALA A CA 1
ATOM 1559 C C . ALA A 1 229 ? 5.445 -5.879 -5.219 1.00 96.69 229 ALA A C 1
ATOM 1561 O O . ALA A 1 229 ? 6.524 -6.015 -4.654 1.00 96.69 229 ALA A O 1
ATOM 1562 N N . TRP A 1 230 ? 5.281 -5.042 -6.239 1.00 97.94 230 TRP A N 1
ATOM 1563 C CA . TRP A 1 230 ? 6.186 -3.936 -6.529 1.00 97.94 230 TRP A CA 1
ATOM 1564 C C . TRP A 1 230 ? 6.186 -2.962 -5.351 1.00 97.94 230 TRP A C 1
ATOM 1566 O O . TRP A 1 230 ? 5.125 -2.614 -4.832 1.00 97.94 230 TRP A O 1
ATOM 1576 N N . THR A 1 231 ? 7.378 -2.556 -4.915 1.00 97.12 231 THR A N 1
ATOM 1577 C CA . THR A 1 231 ? 7.545 -1.590 -3.821 1.00 97.12 231 THR A CA 1
ATOM 1578 C C . THR A 1 231 ? 8.653 -0.590 -4.115 1.00 97.12 231 THR A C 1
ATOM 1580 O O . THR A 1 231 ? 8.478 0.596 -3.867 1.00 97.12 231 THR A O 1
ATOM 1583 N N . GLY A 1 232 ? 9.809 -1.032 -4.625 1.00 96.56 232 GLY A N 1
ATOM 1584 C CA . GLY A 1 232 ? 11.007 -0.181 -4.715 1.00 96.56 232 GLY A CA 1
ATOM 1585 C C . GLY A 1 232 ? 11.520 0.291 -3.353 1.00 96.56 232 GLY A C 1
ATOM 1586 O O . GLY A 1 232 ? 12.338 1.206 -3.297 1.00 96.56 232 GLY A O 1
ATOM 1587 N N . LEU A 1 233 ? 11.048 -0.329 -2.269 1.00 96.12 233 LEU A N 1
ATOM 1588 C CA . LEU A 1 233 ? 11.377 -0.010 -0.884 1.00 96.12 233 LEU A CA 1
ATOM 1589 C C . LEU A 1 233 ? 12.210 -1.132 -0.271 1.00 96.12 233 LEU A C 1
ATOM 1591 O O . LEU A 1 233 ? 11.948 -2.308 -0.529 1.00 96.12 233 LEU A O 1
ATOM 1595 N N . ASP A 1 234 ? 13.157 -0.769 0.589 1.00 93.69 234 ASP A N 1
ATOM 1596 C CA . ASP A 1 234 ? 13.830 -1.732 1.453 1.00 93.69 234 ASP A CA 1
ATOM 1597 C C . ASP A 1 234 ? 12.964 -2.131 2.666 1.00 93.69 234 ASP A C 1
ATOM 1599 O O . ASP A 1 234 ? 11.870 -1.609 2.911 1.00 93.69 234 ASP A O 1
ATOM 1603 N N . LYS A 1 235 ? 13.479 -3.064 3.474 1.00 92.31 235 LYS A N 1
ATOM 1604 C CA . LYS A 1 235 ? 12.814 -3.547 4.692 1.00 92.31 235 LYS A CA 1
ATOM 1605 C C . LYS A 1 235 ? 12.538 -2.469 5.751 1.00 92.31 235 LYS A C 1
ATOM 1607 O O . LYS A 1 235 ? 11.781 -2.733 6.683 1.00 92.31 235 LYS A O 1
ATOM 1612 N N . ASP A 1 236 ? 13.169 -1.299 5.666 1.00 92.44 236 ASP A N 1
ATOM 1613 C CA . ASP A 1 236 ? 13.013 -0.156 6.573 1.00 92.44 236 ASP A CA 1
ATOM 1614 C C . ASP A 1 236 ? 12.203 0.983 5.909 1.00 92.44 236 ASP A C 1
ATOM 1616 O O . ASP A 1 236 ? 12.210 2.125 6.380 1.00 92.44 236 ASP A O 1
ATOM 1620 N N . MET A 1 237 ? 11.472 0.656 4.830 1.00 93.81 237 MET A N 1
ATOM 1621 C CA . MET A 1 237 ? 10.667 1.570 4.016 1.00 93.81 237 MET A CA 1
ATOM 1622 C C . MET A 1 237 ? 11.460 2.772 3.477 1.00 93.81 237 MET A C 1
ATOM 1624 O O . MET A 1 237 ? 10.927 3.880 3.379 1.00 93.81 237 MET A O 1
ATOM 1628 N N . GLN A 1 238 ? 12.737 2.578 3.148 1.00 94.31 238 GLN A N 1
ATOM 1629 C CA . GLN A 1 238 ? 13.526 3.577 2.430 1.00 94.31 238 GLN A CA 1
ATOM 1630 C C . GLN A 1 238 ? 13.450 3.315 0.918 1.00 94.31 238 GLN A C 1
ATOM 1632 O O . GLN A 1 238 ? 13.481 2.150 0.508 1.00 94.31 238 GLN A O 1
ATOM 1637 N N . PRO A 1 239 ? 13.360 4.357 0.073 1.00 95.50 239 PRO A N 1
ATOM 1638 C CA . PRO A 1 239 ? 13.382 4.199 -1.377 1.00 95.50 239 PRO A CA 1
ATOM 1639 C C . PRO A 1 239 ? 14.730 3.646 -1.857 1.00 95.50 239 PRO A C 1
ATOM 1641 O O . PRO A 1 239 ? 15.803 4.054 -1.411 1.00 95.50 239 PRO A O 1
ATOM 1644 N N . THR A 1 240 ? 14.665 2.711 -2.800 1.00 94.12 240 THR A N 1
ATOM 1645 C CA . THR A 1 240 ? 15.824 2.090 -3.452 1.00 94.12 240 THR A CA 1
ATOM 1646 C C . THR A 1 240 ? 16.023 2.650 -4.865 1.00 94.12 240 THR A C 1
ATOM 1648 O O . THR A 1 240 ? 15.228 3.447 -5.351 1.00 94.12 240 THR A O 1
ATOM 1651 N N . LEU A 1 241 ? 17.083 2.210 -5.552 1.00 93.19 241 LEU A N 1
ATOM 1652 C CA . LEU A 1 241 ? 17.289 2.479 -6.985 1.00 93.19 241 LEU A CA 1
ATOM 1653 C C . LEU A 1 241 ? 16.638 1.420 -7.898 1.00 93.19 241 LEU A C 1
ATOM 1655 O O . LEU A 1 241 ? 16.773 1.493 -9.118 1.00 93.19 241 LEU A O 1
ATOM 1659 N N . ASN A 1 242 ? 15.983 0.408 -7.321 1.00 95.62 242 ASN A N 1
ATOM 1660 C CA . ASN A 1 242 ? 15.252 -0.616 -8.057 1.00 95.62 242 ASN A CA 1
ATOM 1661 C C . ASN A 1 242 ? 13.772 -0.206 -8.091 1.00 95.62 242 ASN A C 1
ATOM 1663 O O . ASN A 1 242 ? 12.951 -0.770 -7.373 1.00 95.62 242 ASN A O 1
ATOM 1667 N N . ASP A 1 243 ? 13.434 0.798 -8.894 1.00 96.38 243 ASP A N 1
ATOM 1668 C CA . ASP A 1 243 ? 12.085 1.380 -8.976 1.00 96.38 243 ASP A CA 1
ATOM 1669 C C . ASP A 1 243 ? 11.486 1.328 -10.392 1.00 96.38 243 ASP A C 1
ATO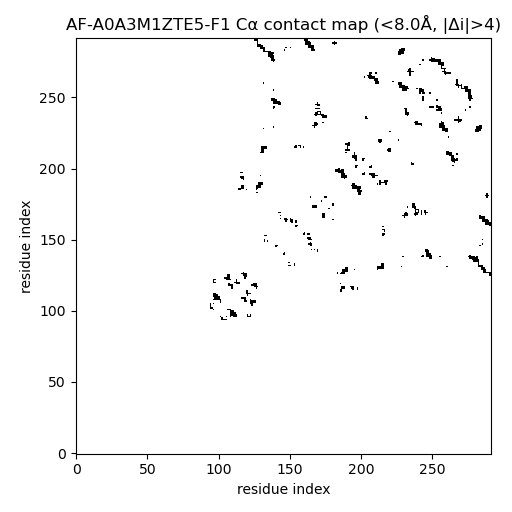M 1671 O O . ASP A 1 243 ? 10.523 2.024 -10.693 1.00 96.38 243 ASP A O 1
ATOM 1675 N N . CYS A 1 244 ? 12.066 0.532 -11.297 1.00 98.12 244 CYS A N 1
ATOM 1676 C CA . CYS A 1 244 ? 11.642 0.460 -12.698 1.00 98.12 244 CYS A CA 1
ATOM 1677 C C . CYS A 1 244 ? 11.605 1.815 -13.434 1.00 98.12 244 CYS A C 1
ATOM 1679 O O . CYS A 1 244 ? 10.738 2.034 -14.282 1.00 98.12 244 CYS A O 1
ATOM 1681 N N . ASN A 1 245 ? 12.580 2.694 -13.151 1.00 97.75 245 ASN A N 1
ATOM 1682 C CA . ASN A 1 245 ? 12.634 4.071 -13.657 1.00 97.75 245 ASN A CA 1
ATOM 1683 C C . ASN A 1 245 ? 11.393 4.841 -13.183 1.00 97.75 245 ASN A C 1
ATOM 1685 O O . ASN A 1 245 ? 10.534 5.205 -13.988 1.00 97.75 245 ASN A O 1
ATOM 1689 N N . ALA A 1 246 ? 11.269 4.991 -11.863 1.00 97.69 246 ALA A N 1
ATOM 1690 C CA . ALA A 1 246 ? 10.122 5.603 -11.191 1.00 97.69 246 ALA A CA 1
ATOM 1691 C C . ALA A 1 246 ? 8.758 5.051 -11.665 1.00 97.69 246 ALA A C 1
ATOM 1693 O O . ALA A 1 246 ? 7.801 5.795 -11.855 1.00 97.69 246 ALA A O 1
ATOM 1694 N N . TRP A 1 247 ? 8.673 3.737 -11.881 1.00 98.50 247 TRP A N 1
ATOM 1695 C CA . TRP A 1 247 ? 7.491 2.990 -12.334 1.00 98.50 247 TRP A CA 1
ATOM 1696 C C . TRP A 1 247 ? 6.934 3.396 -13.708 1.00 98.50 247 TRP A C 1
ATOM 1698 O O . TRP A 1 247 ? 5.724 3.340 -13.948 1.00 98.50 247 TRP A O 1
ATOM 1708 N N . THR A 1 248 ? 7.820 3.799 -14.624 1.00 98.44 248 THR A N 1
ATOM 1709 C CA . THR A 1 248 ? 7.485 4.213 -16.006 1.00 98.44 248 THR A CA 1
ATOM 1710 C C . THR A 1 248 ? 8.130 3.333 -17.083 1.00 98.44 248 THR A C 1
ATOM 1712 O O . THR A 1 248 ? 8.239 3.732 -18.244 1.00 98.44 248 THR A O 1
ATOM 1715 N N . SER A 1 249 ? 8.628 2.144 -16.719 1.00 98.25 249 SER A N 1
ATOM 1716 C CA . SER A 1 249 ? 9.304 1.259 -17.668 1.00 98.25 249 SER A CA 1
ATOM 1717 C C . SER A 1 249 ? 9.104 -0.224 -17.383 1.00 98.25 249 SER A C 1
ATOM 1719 O O . SER A 1 249 ? 9.245 -0.702 -16.261 1.00 98.25 249 SER A O 1
ATOM 1721 N N . ALA A 1 250 ? 8.855 -0.976 -18.456 1.00 98.31 250 ALA A N 1
ATOM 1722 C CA . ALA A 1 250 ? 8.782 -2.433 -18.475 1.00 98.31 250 ALA A CA 1
ATOM 1723 C C . ALA A 1 250 ? 10.055 -3.078 -19.066 1.00 98.31 250 ALA A C 1
ATOM 1725 O O . ALA A 1 250 ? 10.017 -4.231 -19.497 1.00 98.31 250 ALA A O 1
ATOM 1726 N N . ASP A 1 251 ? 11.178 -2.352 -19.133 1.00 98.25 251 ASP A N 1
ATOM 1727 C CA . ASP A 1 251 ? 12.428 -2.862 -19.712 1.00 98.25 251 ASP A CA 1
ATOM 1728 C C . ASP A 1 251 ? 12.969 -4.080 -18.927 1.00 98.25 251 ASP A C 1
ATOM 1730 O O . ASP A 1 251 ? 13.079 -4.080 -17.699 1.00 98.25 251 ASP A O 1
ATOM 1734 N N . GLU A 1 252 ? 13.340 -5.133 -19.657 1.00 97.06 252 GLU A N 1
ATOM 1735 C CA . GLU A 1 252 ? 13.968 -6.356 -19.145 1.00 97.06 252 GLU A CA 1
ATOM 1736 C C . GLU A 1 252 ? 15.311 -6.107 -18.433 1.00 97.06 252 GLU A C 1
ATOM 1738 O O . GLU A 1 252 ? 15.727 -6.928 -17.604 1.00 97.06 252 GLU A O 1
ATOM 1743 N N . ALA A 1 253 ? 16.012 -5.030 -18.806 1.00 97.12 253 ALA A N 1
ATOM 1744 C CA . ALA A 1 253 ? 17.293 -4.620 -18.241 1.00 97.12 253 ALA A CA 1
ATOM 1745 C C . ALA A 1 253 ? 17.145 -3.917 -16.883 1.00 97.12 253 ALA A C 1
ATOM 1747 O O . ALA A 1 253 ? 18.081 -3.947 -16.081 1.00 97.12 253 ALA A O 1
ATOM 1748 N N . LEU A 1 254 ? 15.979 -3.320 -16.614 1.00 97.69 254 LEU A N 1
ATOM 1749 C CA . LEU A 1 254 ? 15.679 -2.635 -15.361 1.00 97.69 254 LEU A CA 1
ATOM 1750 C C . LEU A 1 254 ? 15.131 -3.591 -14.296 1.00 97.69 254 LEU A C 1
ATOM 1752 O O . LEU A 1 254 ? 14.735 -4.735 -14.563 1.00 97.69 254 LEU A O 1
ATOM 1756 N N . LYS A 1 255 ? 15.143 -3.106 -13.052 1.00 96.94 255 LYS A N 1
ATOM 1757 C CA . LYS A 1 255 ? 14.747 -3.850 -11.859 1.00 96.94 255 LYS A CA 1
ATOM 1758 C C . LYS A 1 255 ? 13.816 -3.038 -10.967 1.00 96.94 255 LYS A C 1
ATOM 1760 O O . LYS A 1 255 ? 14.008 -1.836 -10.817 1.00 96.94 255 LYS A O 1
ATOM 1765 N N . GLY A 1 256 ? 12.852 -3.731 -10.370 1.00 96.81 256 GLY A N 1
ATOM 1766 C CA . GLY A 1 256 ? 11.992 -3.232 -9.301 1.00 96.81 256 GLY A CA 1
ATOM 1767 C C . GLY A 1 256 ? 12.205 -4.063 -8.037 1.00 96.81 256 GLY A C 1
ATOM 1768 O O . GLY A 1 256 ? 12.243 -5.293 -8.128 1.00 96.81 256 GLY A O 1
ATOM 1769 N N . GLU A 1 257 ? 12.366 -3.430 -6.878 1.00 96.50 257 GLU A N 1
ATOM 1770 C CA . GLU A 1 257 ? 12.364 -4.119 -5.584 1.00 96.50 257 GLU A CA 1
ATOM 1771 C C . GLU A 1 257 ? 10.941 -4.572 -5.249 1.00 96.50 257 GLU A C 1
ATOM 1773 O O . GLU A 1 257 ? 9.961 -3.929 -5.651 1.00 96.50 257 GLU A O 1
ATOM 1778 N N . THR A 1 258 ? 10.827 -5.699 -4.546 1.00 96.31 258 THR A N 1
ATOM 1779 C CA . THR A 1 258 ? 9.538 -6.364 -4.341 1.00 96.31 258 THR A CA 1
ATOM 1780 C C . THR A 1 258 ? 9.313 -6.817 -2.908 1.00 96.31 258 THR A C 1
ATOM 1782 O O . THR A 1 258 ? 10.211 -7.388 -2.297 1.00 96.31 258 THR A O 1
ATOM 1785 N N . GLY A 1 259 ? 8.084 -6.671 -2.416 1.00 95.75 259 GLY A N 1
ATOM 1786 C CA . GLY A 1 259 ? 7.619 -7.244 -1.155 1.00 95.75 259 GLY A CA 1
ATOM 1787 C C . GLY A 1 259 ? 6.968 -8.626 -1.300 1.00 95.75 259 GLY A C 1
ATOM 1788 O O . GLY A 1 259 ? 6.511 -9.020 -2.378 1.00 95.75 259 GLY A O 1
ATOM 1789 N N . ASN A 1 260 ? 6.878 -9.348 -0.180 1.00 94.94 260 ASN A N 1
ATOM 1790 C CA . ASN A 1 260 ? 6.162 -10.617 -0.060 1.00 94.94 260 ASN A CA 1
ATOM 1791 C C . ASN A 1 260 ? 4.818 -10.439 0.668 1.00 94.94 260 ASN A C 1
ATOM 1793 O O . ASN A 1 260 ? 4.822 -10.306 1.896 1.00 94.94 260 ASN A O 1
ATOM 1797 N N . PRO A 1 261 ? 3.669 -10.537 -0.022 1.00 95.62 261 PRO A N 1
ATOM 1798 C CA . PRO A 1 261 ? 2.368 -10.415 0.631 1.00 95.62 261 PRO A CA 1
ATOM 1799 C C . PRO A 1 261 ? 2.075 -11.548 1.622 1.00 95.62 261 PRO A C 1
ATOM 1801 O O . PRO A 1 261 ? 1.246 -11.370 2.506 1.00 95.62 261 PRO A O 1
ATOM 1804 N N . TYR A 1 262 ? 2.752 -12.700 1.518 1.00 95.44 262 TYR A N 1
ATOM 1805 C CA . TYR A 1 262 ? 2.564 -13.857 2.405 1.00 95.44 262 TYR A CA 1
ATOM 1806 C C . TYR A 1 262 ? 3.380 -13.807 3.703 1.00 95.44 262 TYR A C 1
ATOM 1808 O O . TYR A 1 262 ? 3.306 -14.746 4.498 1.00 95.44 262 TYR A O 1
ATOM 1816 N N . GLN A 1 263 ? 4.190 -12.771 3.916 1.00 95.38 263 GLN A N 1
ATOM 1817 C CA . GLN A 1 263 ? 5.005 -12.631 5.121 1.00 95.38 263 GLN A CA 1
ATOM 1818 C C . GLN A 1 263 ? 4.397 -11.615 6.090 1.00 95.38 263 GLN A C 1
ATOM 1820 O O . GLN A 1 263 ? 3.806 -10.622 5.679 1.00 95.38 263 GLN A O 1
ATOM 1825 N N . ALA A 1 264 ? 4.583 -11.887 7.378 1.00 95.38 264 ALA A N 1
ATOM 1826 C CA . ALA A 1 264 ? 4.367 -10.950 8.473 1.00 95.38 264 ALA A CA 1
ATOM 1827 C C . ALA A 1 264 ? 5.730 -10.544 9.055 1.00 95.38 264 ALA A C 1
ATOM 1829 O O . ALA A 1 264 ? 6.732 -11.238 8.859 1.00 95.38 264 ALA A O 1
ATOM 1830 N N . GLY A 1 265 ? 5.770 -9.431 9.779 1.00 95.75 265 GLY A N 1
ATOM 1831 C CA . GLY A 1 265 ? 6.996 -8.805 10.251 1.00 95.75 265 GLY A CA 1
ATOM 1832 C C . GLY A 1 265 ? 7.898 -8.336 9.102 1.00 95.75 265 GLY A C 1
ATOM 1833 O O . GLY A 1 265 ? 7.504 -8.312 7.936 1.00 95.75 265 GLY A O 1
ATOM 1834 N N . LYS A 1 266 ? 9.142 -7.962 9.420 1.00 93.25 266 LYS A N 1
ATOM 1835 C CA . LYS A 1 266 ? 10.124 -7.393 8.473 1.00 93.25 266 LYS A CA 1
ATOM 1836 C C . LYS A 1 266 ? 10.288 -8.142 7.140 1.00 93.25 266 LYS A C 1
ATOM 1838 O O . LYS A 1 266 ? 10.554 -7.495 6.129 1.00 93.25 266 LYS A O 1
ATOM 1843 N N . SER A 1 267 ? 10.085 -9.462 7.092 1.00 92.81 267 SER A N 1
ATOM 1844 C CA . SER A 1 267 ? 10.220 -10.261 5.861 1.00 92.81 267 SER A CA 1
ATOM 1845 C C . SER A 1 267 ? 9.174 -9.969 4.777 1.00 92.81 267 SER A C 1
ATOM 1847 O O . SER A 1 267 ? 9.316 -10.467 3.661 1.00 92.81 267 SER A O 1
ATOM 1849 N N . TRP A 1 268 ? 8.162 -9.139 5.051 1.00 94.31 268 TRP A N 1
ATOM 1850 C CA . TRP A 1 268 ? 7.229 -8.641 4.030 1.00 94.31 268 TRP A CA 1
ATOM 1851 C C . TRP A 1 268 ? 7.858 -7.655 3.031 1.00 94.31 268 TRP A C 1
ATOM 1853 O O . TRP A 1 268 ? 7.370 -7.548 1.907 1.00 94.31 268 TRP A O 1
ATOM 1863 N N . LEU A 1 269 ? 8.961 -6.995 3.404 1.00 94.25 269 LEU A N 1
ATOM 1864 C CA . LEU A 1 269 ? 9.772 -6.133 2.530 1.00 94.25 269 LEU A CA 1
ATOM 1865 C C . LEU A 1 269 ? 11.245 -6.579 2.443 1.00 94.25 269 LEU A C 1
ATOM 1867 O O . LEU A 1 269 ? 11.961 -6.141 1.553 1.00 94.25 269 LEU A O 1
ATOM 1871 N N . ASP A 1 270 ? 11.705 -7.496 3.303 1.00 83.69 270 ASP A N 1
ATOM 1872 C CA . ASP A 1 270 ? 13.057 -8.088 3.244 1.00 83.69 270 ASP A CA 1
ATOM 1873 C C . ASP A 1 270 ? 13.163 -9.250 2.223 1.00 83.69 270 ASP A C 1
ATOM 1875 O O . ASP A 1 270 ? 13.730 -10.310 2.505 1.00 83.69 270 ASP A O 1
ATOM 1879 N N . ILE A 1 271 ? 12.589 -9.080 1.023 1.00 69.75 271 ILE A N 1
ATOM 1880 C CA . ILE A 1 271 ? 12.917 -9.921 -0.138 1.00 69.75 271 ILE A CA 1
ATOM 1881 C C . ILE A 1 271 ? 14.098 -9.273 -0.862 1.00 69.75 271 ILE A C 1
ATOM 1883 O O . ILE A 1 271 ? 13.958 -8.289 -1.575 1.00 69.75 271 ILE A O 1
ATOM 1887 N N . LEU A 1 272 ? 15.278 -9.876 -0.716 1.00 61.53 272 LEU A N 1
ATOM 1888 C CA . LEU A 1 272 ? 16.512 -9.463 -1.396 1.00 61.53 272 LEU A CA 1
ATOM 1889 C C . LEU A 1 272 ? 16.539 -9.929 -2.870 1.00 61.53 272 LEU A C 1
ATOM 1891 O O . LEU A 1 272 ? 17.475 -10.618 -3.289 1.00 61.53 272 LEU A O 1
ATOM 1895 N N . ALA A 1 273 ? 15.483 -9.648 -3.640 1.00 71.94 273 ALA A N 1
ATOM 1896 C CA . ALA A 1 273 ? 15.307 -10.187 -4.990 1.00 71.94 273 ALA A CA 1
ATOM 1897 C C . ALA A 1 273 ? 14.534 -9.256 -5.940 1.00 71.94 273 ALA A C 1
ATOM 1899 O O . ALA A 1 273 ? 13.463 -9.607 -6.442 1.00 71.94 273 ALA A O 1
ATOM 1900 N N . ALA A 1 274 ? 15.141 -8.119 -6.276 1.00 85.38 274 ALA A N 1
ATOM 1901 C CA . ALA A 1 274 ? 14.645 -7.238 -7.324 1.00 85.38 274 ALA A CA 1
ATOM 1902 C C . ALA A 1 274 ? 14.335 -7.982 -8.644 1.00 85.38 274 ALA A C 1
ATOM 1904 O O . ALA A 1 274 ? 15.172 -8.672 -9.251 1.00 85.38 274 ALA A O 1
ATOM 1905 N N . THR A 1 275 ? 13.103 -7.820 -9.117 1.00 94.56 275 THR A N 1
ATOM 1906 C CA . THR A 1 275 ? 12.528 -8.540 -10.259 1.00 94.56 275 THR A CA 1
ATOM 1907 C C . THR A 1 275 ? 12.656 -7.711 -11.542 1.00 94.56 275 THR A C 1
ATOM 1909 O O . THR A 1 275 ? 12.776 -6.492 -11.489 1.00 94.56 275 THR A O 1
ATOM 1912 N N . LYS A 1 276 ? 12.709 -8.355 -12.723 1.00 97.25 276 LYS A N 1
ATOM 1913 C CA . LYS A 1 276 ? 12.709 -7.630 -14.015 1.00 97.25 276 LYS A CA 1
ATOM 1914 C C . LYS A 1 276 ? 11.426 -6.815 -14.157 1.00 97.25 276 LYS A C 1
ATOM 1916 O O . LYS A 1 276 ? 10.353 -7.387 -13.987 1.00 97.25 276 LYS A O 1
ATOM 1921 N N . CYS A 1 277 ? 11.523 -5.564 -14.590 1.00 98.12 277 CYS A N 1
ATOM 1922 C CA . CYS A 1 277 ? 10.347 -4.714 -14.795 1.00 98.12 277 CYS A CA 1
ATOM 1923 C C . CYS A 1 277 ? 9.399 -5.231 -15.893 1.00 98.12 277 CYS A C 1
ATOM 1925 O O . CYS A 1 277 ? 8.207 -4.942 -15.864 1.00 98.12 277 CYS A O 1
ATOM 1927 N N . SER A 1 278 ? 9.888 -6.076 -16.806 1.00 98.06 278 SER A N 1
ATOM 1928 C CA . SER A 1 278 ? 9.071 -6.807 -17.785 1.00 98.06 278 SER A CA 1
ATOM 1929 C C . SER A 1 278 ? 8.166 -7.901 -17.191 1.00 98.06 278 SER A C 1
ATOM 1931 O O . SER A 1 278 ? 7.352 -8.481 -17.913 1.00 98.06 278 SER A O 1
ATOM 1933 N N . ASN A 1 279 ? 8.282 -8.226 -15.897 1.00 96.56 279 ASN A N 1
ATOM 1934 C CA . ASN A 1 279 ? 7.433 -9.231 -15.260 1.00 96.56 279 ASN A CA 1
ATOM 1935 C C . ASN A 1 279 ? 6.027 -8.670 -14.997 1.00 96.56 279 ASN A C 1
ATOM 1937 O O . ASN A 1 279 ? 5.829 -7.917 -14.051 1.00 96.56 279 ASN A O 1
ATOM 1941 N N . ALA A 1 280 ? 5.050 -9.093 -15.799 1.00 96.50 280 ALA A N 1
ATOM 1942 C CA . ALA A 1 280 ? 3.656 -8.653 -15.710 1.00 96.50 280 ALA A CA 1
ATOM 1943 C C . ALA A 1 280 ? 2.851 -9.230 -14.519 1.00 96.50 280 ALA A C 1
ATOM 1945 O O . ALA A 1 280 ? 1.640 -9.042 -14.457 1.00 96.50 280 ALA A O 1
ATOM 1946 N N . GLY A 1 281 ? 3.485 -9.983 -13.613 1.00 95.31 281 GLY A N 1
ATOM 1947 C CA . GLY A 1 281 ? 2.838 -10.590 -12.443 1.00 95.31 281 GLY A CA 1
ATOM 1948 C C . GLY A 1 281 ? 2.904 -9.761 -11.157 1.00 95.31 281 GLY A C 1
ATOM 1949 O O . GLY A 1 281 ? 2.625 -10.309 -10.094 1.00 95.31 281 GLY A O 1
ATOM 1950 N N . GLY A 1 282 ? 3.344 -8.501 -11.219 1.00 95.75 282 GLY A N 1
ATOM 1951 C CA . GLY A 1 282 ? 3.554 -7.685 -10.026 1.00 95.75 282 GLY A CA 1
ATOM 1952 C C . GLY A 1 282 ? 2.305 -6.921 -9.607 1.00 95.75 282 GLY A C 1
ATOM 1953 O O . GLY A 1 282 ? 1.723 -6.176 -10.393 1.00 95.75 282 GLY A O 1
ATOM 1954 N N . HIS A 1 283 ? 1.916 -7.113 -8.354 1.00 98.06 283 HIS A N 1
ATOM 1955 C CA . HIS A 1 283 ? 0.869 -6.358 -7.667 1.00 98.06 283 HIS A CA 1
ATOM 1956 C C . HIS A 1 283 ? 1.498 -5.155 -6.947 1.00 98.06 283 HIS A C 1
ATOM 1958 O O . HIS A 1 283 ? 2.691 -4.913 -7.097 1.00 98.06 283 HIS A O 1
ATOM 1964 N N . PHE A 1 284 ? 0.757 -4.415 -6.128 1.00 98.00 284 PHE A N 1
ATOM 1965 C CA . PHE A 1 284 ? 1.321 -3.447 -5.174 1.00 98.00 284 PHE A CA 1
ATOM 1966 C C . PHE A 1 284 ? 0.356 -3.217 -4.009 1.00 98.00 284 PHE A C 1
ATOM 1968 O O . PHE A 1 284 ? -0.804 -3.627 -4.061 1.00 98.00 284 PHE A O 1
ATOM 1975 N N . TYR A 1 285 ? 0.844 -2.614 -2.926 1.00 98.69 285 TYR A N 1
ATOM 1976 C CA . TYR A 1 285 ? 0.031 -2.340 -1.741 1.00 98.69 285 TYR A CA 1
ATOM 1977 C C . TYR A 1 285 ? -0.591 -0.946 -1.813 1.00 98.69 285 TYR A C 1
ATOM 1979 O O . TYR A 1 285 ? 0.092 0.010 -2.167 1.00 98.69 285 TYR A O 1
ATOM 1987 N N . CYS A 1 286 ? -1.853 -0.834 -1.419 1.00 98.88 286 CYS A N 1
ATOM 1988 C CA . CYS A 1 286 ? -2.622 0.402 -1.356 1.00 98.88 286 CYS A CA 1
ATOM 1989 C C . CYS A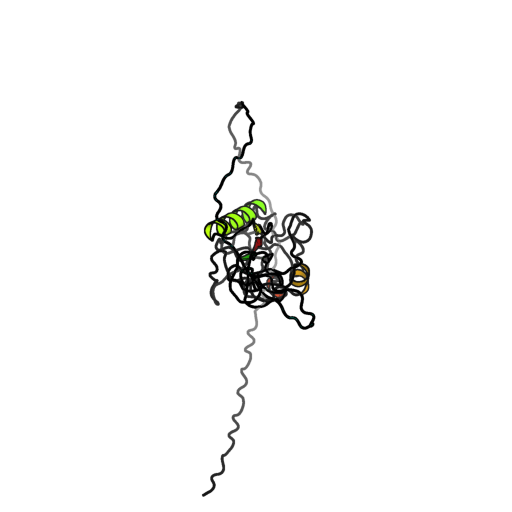 1 286 ? -2.948 0.732 0.102 1.00 98.88 286 CYS A C 1
ATOM 1991 O O . CYS A 1 286 ? -3.402 -0.141 0.840 1.00 98.88 286 CYS A O 1
ATOM 1993 N N . PHE A 1 287 ? -2.722 1.981 0.502 1.00 98.56 287 PHE A N 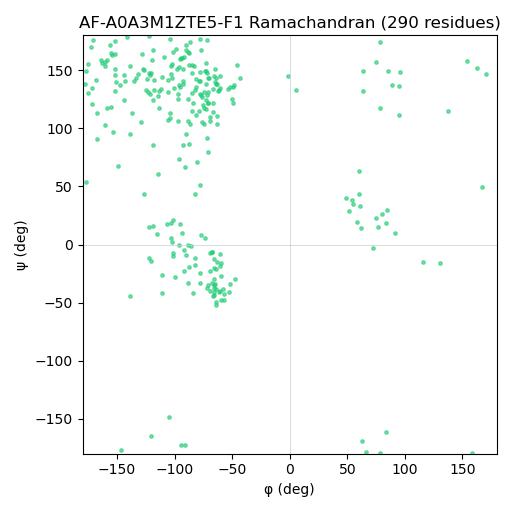1
ATOM 1994 C CA . PHE A 1 287 ? -2.936 2.499 1.853 1.00 98.56 287 PHE A CA 1
ATOM 1995 C C . PHE A 1 287 ? -3.927 3.661 1.796 1.00 98.56 287 PHE A C 1
ATOM 1997 O O . PHE A 1 287 ? -3.740 4.582 1.003 1.00 98.56 287 PHE A O 1
ATOM 2004 N N . GLU A 1 288 ? -4.966 3.643 2.630 1.00 98.06 288 GLU A N 1
ATOM 2005 C CA . GLU A 1 288 ? -5.890 4.771 2.786 1.00 98.06 288 GLU A CA 1
ATOM 2006 C C . GLU A 1 288 ? -5.144 5.995 3.344 1.00 98.06 288 GLU A C 1
ATOM 2008 O O . GLU A 1 288 ? -4.272 5.881 4.209 1.00 98.06 288 GLU A O 1
ATOM 2013 N N . GLN A 1 289 ? -5.446 7.172 2.800 1.00 96.62 289 GLN A N 1
ATOM 2014 C CA . GLN A 1 289 ? -4.759 8.439 3.077 1.00 96.62 289 GLN A CA 1
ATOM 2015 C C . GLN A 1 289 ? -5.677 9.526 3.633 1.00 96.62 289 GLN A C 1
ATOM 2017 O O . GLN A 1 289 ? -5.208 10.537 4.151 1.00 96.62 289 GLN A O 1
ATOM 2022 N N . SER A 1 290 ? -6.986 9.325 3.524 1.00 88.88 290 SER A N 1
ATOM 2023 C CA . SER A 1 290 ? -7.999 10.208 4.087 1.00 88.88 290 SER A CA 1
ATOM 2024 C C . SER A 1 290 ? -9.101 9.347 4.689 1.00 88.88 290 SER A C 1
ATOM 2026 O O . SER A 1 290 ? -9.994 8.916 3.958 1.00 88.88 290 SER A O 1
ATOM 2028 N N . VAL A 1 291 ? -9.015 9.095 5.994 1.00 78.88 291 VAL A N 1
ATOM 2029 C CA . VAL A 1 291 ? -10.098 8.462 6.755 1.00 78.88 291 VAL A CA 1
ATOM 2030 C C . VAL A 1 291 ? -11.244 9.481 6.879 1.00 78.88 291 VAL A C 1
ATOM 2032 O O . VAL A 1 291 ? -10.979 10.596 7.338 1.00 78.88 291 VAL A O 1
ATOM 2035 N N . PRO A 1 292 ? -12.464 9.169 6.404 1.00 60.41 292 PRO A N 1
ATOM 2036 C CA . PRO A 1 292 ? -13.613 10.075 6.459 1.00 60.41 292 PRO A CA 1
ATOM 2037 C C . PRO A 1 292 ? -14.494 9.894 7.705 1.00 60.41 292 PRO A C 1
ATOM 2039 O O . PRO A 1 292 ? -14.447 8.803 8.316 1.00 60.41 292 PRO A O 1
#

Solvent-accessible surface area (backbone atoms only — not comparable to full-atom values): 17572 Å² total; per-residue (Å²): 141,84,84,86,86,82,88,81,86,80,83,87,83,84,84,81,84,80,84,77,84,80,83,84,82,87,86,87,82,89,83,88,83,87,84,82,89,83,91,77,89,81,89,79,89,83,87,89,80,92,91,82,90,81,85,88,87,84,88,81,90,87,88,88,83,90,85,89,87,87,87,90,88,83,90,90,88,88,85,90,83,92,78,95,75,90,72,94,69,94,62,75,86,72,70,59,64,25,69,52,59,69,38,92,84,45,71,30,37,81,45,50,59,54,61,63,35,48,25,36,45,78,10,69,45,60,27,39,43,32,27,23,50,84,62,56,32,35,28,46,48,62,23,68,70,33,40,17,50,52,34,39,49,47,26,57,77,49,66,52,82,60,45,34,38,46,60,47,14,34,88,68,42,15,65,75,71,38,84,84,49,61,70,42,79,55,12,24,10,32,50,65,75,42,49,26,26,54,14,44,68,44,32,47,75,48,26,27,79,40,47,53,41,31,17,50,76,39,49,66,67,61,96,82,63,89,68,39,21,48,21,7,32,43,51,69,48,42,38,38,92,28,18,12,74,37,20,61,28,44,47,69,89,39,32,23,20,29,24,32,31,86,31,45,25,43,54,23,29,56,43,96,57,61,39,46,6,50,46,50,62,31,22,33,40,27,36,42,56,42,82,124

Radius of gyration: 31.39 Å; Cα contacts (8 Å, |Δi|>4): 548; chains: 1; bounding box: 91×93×91 Å

Mean predicted aligned error: 16.44 Å

pLDDT: mean 77.39, std 24.63, range [31.55, 98.88]

Nearest PDB structures (foldseek):
  1dy0-assembly1_A  TM=8.043E-01  e=2.885E-09  Mus musculus
  1bnl-assembly1_A  TM=7.801E-01  e=2.246E-09  Homo sapiens
  1koe-assembly1_A  TM=7.640E-01  e=1.642E-09  Mus musculus
  1dy2-assembly1_A  TM=7.555E-01  e=1.076E-08  Mus musculus